Protein AF-A0A3D4G0P3-F1 (afdb_monomer_lite)

Foldseek 3Di:
DPLQVLVLVVCVVCVVLVVQLVLLVQLLVCLVVLHCVSNPPFDPVDPLSVLSVVLSVVLVVLVVVCVVPVDVVSVVVNVVSSVVSNVVSVVSNVVSVVVSVVVVVVSPCSVVSVVLVVVAAAQLVVLCVVCPVPDGLSNVQSPDPHHPPPHHYDPDPVVLQVDKDKDDKDDFAPFDADPVRDTDGQKIWIWIDRRPDIDIDIDGD

Structure (mmCIF, N/CA/C/O backbone):
data_AF-A0A3D4G0P3-F1
#
_entry.id   AF-A0A3D4G0P3-F1
#
loop_
_atom_site.group_PDB
_atom_site.id
_atom_site.type_symbol
_atom_site.label_atom_id
_atom_site.label_alt_id
_atom_site.label_comp_id
_atom_site.label_asym_id
_atom_site.label_entity_id
_atom_site.label_seq_id
_atom_site.pdbx_PDB_ins_code
_atom_site.Cartn_x
_atom_site.Cartn_y
_atom_site.Cartn_z
_atom_site.occupancy
_atom_site.B_iso_or_equiv
_atom_site.auth_seq_id
_atom_site.auth_comp_id
_atom_site.auth_asym_id
_atom_site.auth_atom_id
_atom_site.pdbx_PDB_model_num
ATOM 1 N N . VAL A 1 1 ? 21.372 -2.588 -26.922 1.00 50.09 1 VAL A N 1
ATOM 2 C CA . VAL A 1 1 ? 21.782 -3.779 -26.130 1.00 50.09 1 VAL A CA 1
ATOM 3 C C . VAL A 1 1 ? 22.081 -3.570 -24.620 1.00 50.09 1 VAL A C 1
ATOM 5 O O . VAL A 1 1 ? 21.878 -4.529 -23.888 1.00 50.09 1 VAL A O 1
ATOM 8 N N . PRO A 1 2 ? 22.490 -2.405 -24.057 1.00 60.59 2 PRO A N 1
ATOM 9 C CA . PRO A 1 2 ? 22.723 -2.287 -22.595 1.00 60.59 2 PRO A CA 1
ATOM 10 C C . PRO A 1 2 ? 21.476 -1.965 -21.743 1.00 60.59 2 PRO A C 1
ATOM 12 O O . PRO A 1 2 ? 21.340 -2.470 -20.631 1.00 60.59 2 PRO A O 1
ATOM 15 N N . THR A 1 3 ? 20.562 -1.129 -22.244 1.00 54.78 3 THR A N 1
ATOM 16 C CA . THR A 1 3 ? 19.504 -0.501 -21.427 1.00 54.78 3 THR A CA 1
ATOM 17 C C . THR A 1 3 ? 18.422 -1.481 -20.962 1.00 54.78 3 THR A C 1
ATOM 19 O O . THR A 1 3 ? 18.070 -1.476 -19.788 1.00 54.78 3 THR A O 1
ATOM 22 N N . LEU A 1 4 ? 17.953 -2.392 -21.828 1.00 56.91 4 LEU A N 1
ATOM 23 C CA . LEU A 1 4 ? 16.912 -3.372 -21.467 1.00 56.91 4 LEU A CA 1
ATOM 24 C C . LEU A 1 4 ? 17.378 -4.347 -20.370 1.00 56.91 4 LEU A C 1
ATOM 26 O O . LEU A 1 4 ? 16.641 -4.607 -19.423 1.00 56.91 4 LEU A O 1
ATOM 30 N N . ALA A 1 5 ? 18.623 -4.828 -20.443 1.00 58.41 5 ALA A N 1
ATOM 31 C CA . ALA A 1 5 ? 19.209 -5.689 -19.411 1.00 58.41 5 ALA A CA 1
ATOM 32 C C . ALA A 1 5 ? 19.411 -4.948 -18.073 1.00 58.41 5 ALA A C 1
ATOM 34 O O . ALA A 1 5 ? 19.255 -5.522 -16.992 1.00 58.41 5 ALA A O 1
ATOM 35 N N . ARG A 1 6 ? 19.725 -3.648 -18.130 1.00 55.91 6 ARG A N 1
ATOM 36 C CA . ARG A 1 6 ? 19.842 -2.780 -16.950 1.00 55.91 6 ARG A CA 1
ATOM 37 C C . ARG A 1 6 ? 18.479 -2.494 -16.303 1.00 55.91 6 ARG A C 1
ATOM 39 O O . ARG A 1 6 ? 18.381 -2.560 -15.078 1.00 55.91 6 ARG A O 1
ATOM 46 N N . MET A 1 7 ? 17.427 -2.271 -17.095 1.00 57.69 7 MET A N 1
ATOM 47 C CA . MET A 1 7 ? 16.044 -2.129 -16.612 1.00 57.69 7 MET A CA 1
ATOM 48 C C . MET A 1 7 ? 15.523 -3.409 -15.951 1.00 57.69 7 MET A C 1
ATOM 50 O O . MET A 1 7 ? 14.893 -3.342 -14.895 1.00 57.69 7 MET A O 1
ATOM 54 N N . ASP A 1 8 ? 15.808 -4.572 -16.538 1.00 60.41 8 ASP A N 1
ATOM 55 C CA . ASP A 1 8 ? 15.449 -5.870 -15.960 1.00 60.41 8 ASP A CA 1
ATOM 56 C C . ASP A 1 8 ? 16.156 -6.110 -14.617 1.00 60.41 8 ASP A C 1
ATOM 58 O O . ASP A 1 8 ? 15.535 -6.478 -13.618 1.00 60.41 8 ASP A O 1
ATOM 62 N N . THR A 1 9 ? 17.447 -5.777 -14.553 1.00 62.06 9 THR A N 1
ATOM 63 C CA . THR A 1 9 ? 18.225 -5.844 -13.311 1.00 62.06 9 THR A CA 1
ATOM 64 C C . THR A 1 9 ? 17.624 -4.956 -12.220 1.00 62.06 9 THR A C 1
ATOM 66 O O . THR A 1 9 ? 17.505 -5.394 -11.075 1.00 62.06 9 THR A O 1
ATOM 69 N N . LEU A 1 10 ? 17.231 -3.719 -12.547 1.00 60.12 10 LEU A N 1
ATOM 70 C CA . LEU A 1 10 ? 16.592 -2.824 -11.581 1.00 60.12 10 LEU A CA 1
ATOM 71 C C . LEU A 1 10 ? 15.226 -3.358 -11.140 1.00 60.12 10 LEU A C 1
ATOM 73 O O . LEU A 1 10 ? 14.948 -3.411 -9.947 1.00 60.12 10 LEU A O 1
ATOM 77 N N . THR A 1 11 ? 14.401 -3.798 -12.088 1.00 60.50 11 THR A N 1
ATOM 78 C CA . THR A 1 11 ? 13.063 -4.340 -11.817 1.00 60.50 11 THR A CA 1
ATOM 79 C C . THR A 1 11 ? 13.143 -5.539 -10.875 1.00 60.50 11 THR A C 1
ATOM 81 O O . THR A 1 11 ? 12.474 -5.568 -9.844 1.00 60.50 11 THR A O 1
ATOM 84 N N . THR A 1 12 ? 14.042 -6.481 -11.164 1.00 62.50 12 THR A N 1
ATOM 85 C CA . THR A 1 12 ? 14.296 -7.661 -10.329 1.00 62.50 12 THR A CA 1
ATOM 86 C C . THR A 1 12 ? 14.754 -7.284 -8.917 1.00 62.50 12 THR A C 1
ATOM 88 O O . THR A 1 12 ? 14.377 -7.940 -7.946 1.00 62.50 12 THR A O 1
ATOM 91 N N . ARG A 1 13 ? 15.544 -6.211 -8.774 1.00 61.62 13 ARG A N 1
ATOM 92 C CA . ARG A 1 13 ? 15.988 -5.700 -7.466 1.00 61.62 13 ARG A CA 1
ATOM 93 C C . ARG A 1 13 ? 14.882 -4.984 -6.688 1.00 61.62 13 ARG A C 1
ATOM 95 O O . ARG A 1 13 ? 14.894 -5.045 -5.463 1.00 61.62 13 ARG A O 1
ATOM 102 N N . MET A 1 14 ? 13.946 -4.333 -7.379 1.00 60.94 14 MET A N 1
ATOM 103 C CA . MET A 1 14 ? 12.840 -3.579 -6.777 1.00 60.94 14 MET A CA 1
ATOM 104 C C . MET A 1 14 ? 11.650 -4.460 -6.372 1.00 60.94 14 MET A C 1
ATOM 106 O O . MET A 1 14 ? 10.960 -4.153 -5.402 1.00 60.94 14 MET A O 1
ATOM 110 N N . GLU A 1 15 ? 11.430 -5.577 -7.069 1.00 68.44 15 GLU A 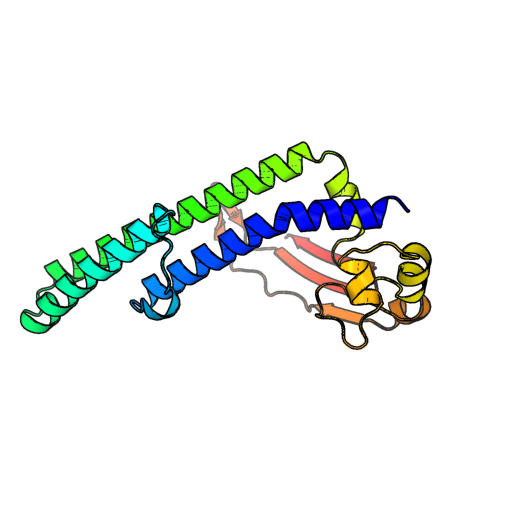N 1
ATOM 111 C CA . GLU A 1 15 ? 10.306 -6.500 -6.848 1.00 68.44 15 GLU A CA 1
ATOM 112 C C . GLU A 1 15 ? 10.119 -6.957 -5.380 1.00 68.44 15 GLU A C 1
ATOM 114 O O . GLU A 1 15 ? 8.980 -7.025 -4.912 1.00 68.44 15 GLU A O 1
ATOM 119 N N . PRO A 1 16 ? 11.173 -7.260 -4.592 1.00 72.19 16 PRO A N 1
ATOM 120 C CA . PRO A 1 16 ? 11.010 -7.602 -3.179 1.00 72.19 16 PRO A CA 1
ATOM 121 C C . PRO A 1 16 ? 10.453 -6.451 -2.330 1.00 72.19 16 PRO A C 1
ATOM 123 O O . PRO A 1 16 ? 9.661 -6.706 -1.428 1.00 72.19 16 PRO A O 1
ATOM 126 N N . PHE A 1 17 ? 10.827 -5.200 -2.621 1.00 67.38 17 PHE A N 1
ATOM 127 C CA . PHE A 1 17 ? 10.331 -4.034 -1.883 1.00 67.38 17 PHE A CA 1
ATOM 128 C C . PHE A 1 17 ? 8.881 -3.731 -2.227 1.00 67.38 17 PHE A C 1
ATOM 130 O O . PHE A 1 17 ? 8.097 -3.482 -1.319 1.00 67.38 17 PHE A O 1
ATOM 137 N N . ALA A 1 18 ? 8.509 -3.827 -3.508 1.00 65.62 18 ALA A N 1
ATOM 138 C CA . ALA A 1 18 ? 7.121 -3.666 -3.937 1.00 65.62 18 ALA A CA 1
ATOM 139 C C . ALA A 1 18 ? 6.201 -4.660 -3.209 1.00 65.62 18 ALA A C 1
ATOM 141 O O . ALA A 1 18 ? 5.244 -4.256 -2.555 1.00 65.62 18 ALA A O 1
ATOM 142 N N . ARG A 1 19 ? 6.577 -5.950 -3.194 1.00 70.94 19 ARG A N 1
ATOM 143 C CA . ARG A 1 19 ? 5.839 -6.980 -2.443 1.00 70.94 19 ARG A CA 1
ATOM 144 C C . ARG A 1 19 ? 5.776 -6.693 -0.943 1.00 70.94 19 ARG A C 1
ATOM 146 O O . ARG A 1 19 ? 4.765 -6.994 -0.312 1.00 70.94 19 ARG A O 1
ATOM 153 N N . GLN A 1 20 ? 6.838 -6.130 -0.367 1.00 75.25 20 GLN A N 1
ATOM 154 C CA . GLN A 1 20 ? 6.857 -5.760 1.046 1.00 75.25 20 GLN A CA 1
ATOM 155 C C . GLN A 1 20 ? 5.898 -4.594 1.343 1.00 75.25 20 GLN A C 1
ATOM 157 O O . GLN A 1 20 ? 5.150 -4.676 2.314 1.00 75.25 20 GLN A O 1
ATOM 162 N N . VAL A 1 21 ? 5.864 -3.550 0.508 1.00 69.94 21 VAL A N 1
ATOM 163 C CA . VAL A 1 21 ? 4.926 -2.420 0.657 1.00 69.94 21 VAL A CA 1
ATOM 164 C C . VAL A 1 21 ? 3.484 -2.886 0.492 1.00 69.94 21 VAL A C 1
ATOM 166 O O . VAL A 1 21 ? 2.672 -2.638 1.380 1.00 69.94 21 VAL A O 1
ATOM 169 N N . ASP A 1 22 ? 3.182 -3.646 -0.565 1.00 74.50 22 ASP A N 1
ATOM 170 C CA . ASP A 1 22 ? 1.842 -4.200 -0.802 1.00 74.50 22 ASP A CA 1
ATOM 171 C C . ASP A 1 22 ? 1.343 -5.000 0.408 1.00 74.50 22 ASP A C 1
ATOM 173 O O . ASP A 1 22 ? 0.166 -4.939 0.791 1.00 74.50 22 ASP A O 1
ATOM 177 N N . ARG A 1 23 ? 2.257 -5.745 1.043 1.00 88.38 23 ARG A N 1
ATOM 178 C CA . ARG A 1 23 ? 1.958 -6.519 2.242 1.00 88.38 23 ARG A CA 1
ATOM 179 C C . ARG A 1 23 ? 1.679 -5.630 3.453 1.00 88.38 23 ARG A C 1
ATOM 181 O O . ARG A 1 23 ? 0.680 -5.859 4.138 1.00 88.38 23 ARG A O 1
ATOM 188 N N . ILE A 1 24 ? 2.500 -4.608 3.698 1.00 77.94 24 ILE A N 1
ATOM 189 C CA . ILE A 1 24 ? 2.293 -3.642 4.789 1.00 77.94 24 ILE A CA 1
ATOM 190 C C . ILE A 1 24 ? 0.963 -2.896 4.611 1.00 77.94 24 ILE A C 1
ATOM 192 O O . ILE A 1 24 ? 0.196 -2.761 5.566 1.00 77.94 24 ILE A O 1
ATOM 196 N N . GLU A 1 25 ? 0.622 -2.489 3.388 1.00 76.25 25 GLU A N 1
ATOM 197 C CA . GLU A 1 25 ? -0.664 -1.854 3.100 1.00 76.25 25 GLU A CA 1
ATOM 198 C C . GLU A 1 25 ? -1.852 -2.792 3.344 1.00 76.25 25 GLU A C 1
ATOM 200 O O . GLU A 1 25 ? -2.884 -2.368 3.874 1.00 76.25 25 GLU A O 1
ATOM 205 N N . ALA A 1 26 ? -1.734 -4.074 2.979 1.00 79.25 26 ALA A N 1
ATOM 206 C CA . ALA A 1 26 ? -2.768 -5.067 3.260 1.00 79.25 26 ALA A CA 1
ATOM 207 C C . ALA A 1 26 ? -3.008 -5.222 4.771 1.00 79.25 26 ALA A C 1
ATOM 209 O O . ALA A 1 26 ? -4.162 -5.223 5.210 1.00 79.25 26 ALA A O 1
ATOM 210 N N . LEU A 1 27 ? -1.935 -5.263 5.568 1.00 81.75 27 LEU A N 1
ATOM 211 C CA . LEU A 1 27 ? -2.007 -5.278 7.032 1.00 81.75 27 LEU A CA 1
ATOM 212 C C . LEU A 1 27 ? -2.659 -3.997 7.574 1.00 81.75 27 LEU A C 1
ATOM 214 O O . LEU A 1 27 ? -3.558 -4.078 8.408 1.00 81.75 27 LEU A O 1
ATOM 218 N N . GLY A 1 28 ? -2.287 -2.822 7.060 1.00 78.00 28 GLY A N 1
ATOM 219 C CA . GLY A 1 28 ? -2.882 -1.541 7.460 1.00 78.00 28 GLY A CA 1
ATOM 220 C C . GLY A 1 28 ? -4.376 -1.438 7.155 1.00 78.00 28 GLY A C 1
ATOM 221 O O . GLY A 1 28 ? -5.153 -0.972 7.996 1.00 78.00 28 GLY A O 1
ATOM 222 N N . ARG A 1 29 ? -4.815 -1.940 5.992 1.00 81.00 29 ARG A N 1
ATOM 223 C CA . ARG A 1 29 ? -6.245 -2.036 5.648 1.00 81.00 29 ARG A CA 1
ATOM 224 C C . ARG A 1 29 ? -6.988 -2.975 6.592 1.00 81.00 29 ARG A C 1
ATOM 226 O O . ARG A 1 29 ? -8.071 -2.615 7.052 1.00 81.00 29 ARG A O 1
ATOM 233 N N . ALA A 1 30 ? -6.408 -4.135 6.896 1.00 87.00 30 ALA A N 1
ATOM 234 C CA . ALA A 1 30 ? -6.978 -5.098 7.832 1.00 87.00 30 ALA A CA 1
ATOM 235 C C . ALA A 1 30 ? -7.143 -4.484 9.232 1.00 87.00 30 ALA A C 1
ATOM 237 O O . ALA A 1 30 ? -8.224 -4.568 9.808 1.00 87.00 30 ALA A O 1
ATOM 238 N N . VAL A 1 31 ? -6.113 -3.804 9.747 1.00 87.62 31 VAL A N 1
ATOM 239 C CA . VAL A 1 31 ? -6.145 -3.110 11.047 1.00 87.62 31 VAL A CA 1
ATOM 240 C C . VAL A 1 31 ? -7.210 -2.018 11.076 1.00 87.62 31 VAL A C 1
ATOM 242 O O . VAL A 1 31 ? -8.017 -1.960 11.999 1.00 87.62 31 VAL A O 1
ATOM 245 N N . THR A 1 32 ? -7.249 -1.162 10.054 1.00 85.75 32 THR A N 1
ATOM 246 C CA . THR A 1 32 ? -8.210 -0.048 9.981 1.00 85.75 32 THR A CA 1
ATOM 247 C C . THR A 1 32 ? -9.655 -0.540 9.945 1.00 85.75 32 THR A C 1
ATOM 249 O O . THR A 1 32 ? -10.548 0.110 10.482 1.00 85.75 32 THR A O 1
ATOM 252 N N . ARG A 1 33 ? -9.887 -1.687 9.301 1.00 86.94 33 ARG A N 1
ATOM 253 C CA . ARG A 1 33 ? -11.207 -2.315 9.181 1.00 86.94 33 ARG A CA 1
ATOM 254 C C . ARG A 1 33 ? -11.518 -3.302 10.302 1.00 86.94 33 ARG A C 1
ATOM 256 O O . ARG A 1 33 ? -12.616 -3.845 10.302 1.00 86.94 33 ARG A O 1
ATOM 263 N N . GLU A 1 34 ? -10.569 -3.546 11.206 1.00 88.00 34 GLU A N 1
ATOM 264 C CA . GLU A 1 34 ? -10.675 -4.555 12.266 1.00 88.00 34 GLU A CA 1
ATOM 265 C C . GLU A 1 34 ? -11.044 -5.948 11.713 1.00 88.00 34 GLU A C 1
ATOM 267 O O . GLU A 1 34 ? -11.733 -6.741 12.348 1.00 88.00 34 GLU A O 1
ATOM 272 N N . ASP A 1 35 ? -10.540 -6.266 10.516 1.00 89.94 35 ASP A N 1
ATOM 273 C CA . ASP A 1 35 ? -10.833 -7.501 9.790 1.00 89.94 35 ASP A CA 1
ATOM 274 C C . ASP A 1 35 ? -9.543 -8.235 9.414 1.00 89.94 35 ASP A C 1
ATOM 276 O O . ASP A 1 35 ? -8.889 -7.937 8.411 1.00 89.94 35 ASP A O 1
ATOM 280 N N . SER A 1 36 ? -9.188 -9.236 10.221 1.00 90.88 36 SER A N 1
ATOM 281 C CA . SER A 1 36 ? -7.976 -10.033 10.022 1.00 90.88 36 SER A CA 1
ATOM 282 C C . SER A 1 36 ? -8.027 -10.916 8.775 1.00 90.88 36 SER A C 1
ATOM 284 O O . SER A 1 36 ? -6.974 -11.303 8.269 1.00 90.88 36 SER A O 1
ATOM 286 N N . THR A 1 37 ? -9.211 -11.202 8.223 1.00 90.94 37 THR A N 1
ATOM 287 C CA . THR A 1 37 ? -9.342 -12.059 7.033 1.00 90.94 37 THR A CA 1
ATOM 288 C C . THR A 1 37 ? -8.709 -11.436 5.790 1.00 90.94 37 THR A C 1
ATOM 290 O O . THR A 1 37 ? -8.275 -12.162 4.901 1.00 90.94 37 THR A O 1
ATOM 293 N N . GLN A 1 38 ? -8.557 -10.106 5.764 1.00 82.44 38 GLN A N 1
ATOM 294 C CA . GLN A 1 38 ? -7.883 -9.368 4.690 1.00 82.44 38 GLN A CA 1
ATOM 295 C C . GLN A 1 38 ? -6.350 -9.472 4.736 1.00 82.44 38 GLN A C 1
ATOM 297 O O . GLN A 1 38 ? -5.688 -9.083 3.775 1.00 82.44 38 GLN A O 1
ATOM 302 N N . ALA A 1 39 ? -5.786 -9.985 5.833 1.00 85.56 39 ALA A N 1
ATOM 303 C CA . ALA A 1 39 ? -4.345 -10.110 6.036 1.00 85.56 39 ALA A CA 1
ATOM 304 C C . ALA A 1 39 ? -3.861 -11.563 6.180 1.00 85.56 39 ALA A C 1
ATOM 306 O O . ALA A 1 39 ? -2.660 -11.806 6.115 1.00 85.56 39 ALA A O 1
ATOM 307 N N . ILE A 1 40 ? -4.748 -12.545 6.341 1.00 90.50 40 ILE A N 1
ATOM 308 C CA . ILE A 1 40 ? -4.359 -13.960 6.465 1.00 90.50 40 ILE A CA 1
ATOM 309 C C . ILE A 1 40 ? -3.836 -14.508 5.117 1.00 90.50 40 ILE A C 1
ATOM 311 O O . ILE A 1 40 ? -4.390 -14.170 4.070 1.00 90.50 40 ILE A O 1
ATOM 315 N N . PRO A 1 41 ? -2.823 -15.401 5.123 1.00 94.25 41 PRO A N 1
ATOM 316 C CA . PRO A 1 41 ? -2.080 -15.892 6.290 1.00 94.25 41 PRO A CA 1
ATOM 317 C C . PRO A 1 41 ? -1.070 -14.866 6.812 1.00 94.25 41 PRO A C 1
ATOM 319 O O . PRO A 1 41 ? -0.494 -14.131 6.023 1.00 94.25 41 PRO A O 1
ATOM 322 N N . PHE A 1 42 ? -0.855 -14.838 8.132 1.00 93.00 42 PHE A N 1
ATOM 323 C CA . PHE A 1 42 ? 0.242 -14.081 8.744 1.00 93.00 42 PHE A CA 1
ATOM 324 C C . PHE A 1 42 ? 1.537 -14.894 8.684 1.00 93.00 42 PHE A C 1
ATOM 326 O O . PHE A 1 42 ? 1.523 -16.089 8.994 1.00 93.00 42 PHE A O 1
ATOM 333 N N . ASP A 1 43 ? 2.641 -14.248 8.328 1.00 91.94 43 ASP A N 1
ATOM 334 C CA . ASP A 1 43 ? 3.980 -14.815 8.416 1.00 91.94 43 ASP A CA 1
ATOM 335 C C . ASP A 1 43 ? 4.503 -14.723 9.856 1.00 91.94 43 ASP A C 1
ATOM 337 O O . ASP A 1 43 ? 4.771 -13.648 10.381 1.00 91.94 43 ASP A O 1
ATOM 341 N N . VAL A 1 44 ? 4.665 -15.874 10.507 1.00 85.25 44 VAL A N 1
ATOM 342 C CA . VAL A 1 44 ? 5.214 -15.977 11.871 1.00 85.25 44 VAL A CA 1
ATOM 343 C C . VAL A 1 44 ? 6.724 -15.724 11.940 1.00 85.25 44 VAL A C 1
ATOM 345 O O . VAL A 1 44 ? 7.265 -15.575 13.035 1.00 85.25 44 VAL A O 1
ATOM 348 N N . GLY A 1 45 ? 7.416 -15.701 10.798 1.00 90.81 45 GLY A N 1
ATOM 349 C CA . GLY A 1 45 ? 8.817 -15.294 10.703 1.00 90.81 45 GLY A CA 1
ATOM 350 C C . GLY A 1 45 ? 9.010 -13.776 10.665 1.00 90.81 45 GLY A C 1
ATOM 351 O O . GLY A 1 45 ? 10.112 -13.305 10.953 1.00 90.81 45 GLY A O 1
ATOM 352 N N . ASP A 1 46 ? 7.959 -13.016 10.347 1.00 93.88 46 ASP A N 1
ATOM 353 C CA . ASP A 1 46 ? 7.988 -11.559 10.280 1.00 93.88 46 ASP A CA 1
ATOM 354 C C . ASP A 1 46 ? 7.471 -10.948 11.595 1.00 93.88 46 ASP A C 1
ATOM 356 O O . ASP A 1 46 ? 6.352 -11.197 12.049 1.00 93.88 46 ASP A O 1
ATOM 360 N N . SER A 1 47 ? 8.311 -10.139 12.244 1.00 94.88 47 SER A N 1
ATOM 361 C CA . SER A 1 47 ? 7.998 -9.561 13.554 1.00 94.88 47 SER A CA 1
ATOM 362 C C . SER A 1 47 ? 6.886 -8.509 13.509 1.00 94.88 47 SER A C 1
ATOM 364 O O . SER A 1 47 ? 6.187 -8.324 14.510 1.00 94.88 47 SER A O 1
ATOM 366 N N . LEU A 1 48 ? 6.702 -7.827 12.376 1.00 95.06 48 LEU A N 1
ATOM 367 C CA . LEU A 1 48 ? 5.623 -6.866 12.172 1.00 95.06 48 LEU A CA 1
ATOM 368 C C . LEU A 1 48 ? 4.296 -7.601 11.991 1.00 95.06 48 LEU A C 1
ATOM 370 O O . LEU A 1 48 ? 3.310 -7.247 12.637 1.00 95.06 48 LEU A O 1
ATOM 374 N N . GLU A 1 49 ? 4.272 -8.649 11.172 1.00 97.19 49 GLU A N 1
ATOM 375 C CA . GLU A 1 49 ? 3.077 -9.475 10.984 1.00 97.19 49 GLU A CA 1
ATOM 376 C C . GLU A 1 49 ? 2.647 -10.174 12.272 1.00 97.19 49 GLU A C 1
ATOM 378 O O . GLU A 1 49 ? 1.461 -10.185 12.613 1.00 97.19 49 GLU A O 1
ATOM 383 N N . GLU A 1 50 ? 3.609 -10.688 13.035 1.00 96.50 50 GLU A N 1
ATOM 384 C CA . GLU A 1 50 ? 3.359 -11.266 14.349 1.00 96.50 50 GLU A CA 1
ATOM 385 C C . GLU A 1 50 ? 2.774 -10.227 15.320 1.00 96.50 50 GLU A C 1
ATOM 387 O O . GLU A 1 50 ? 1.816 -10.523 16.040 1.00 96.50 50 GLU A O 1
ATOM 392 N N . ALA A 1 51 ? 3.268 -8.984 15.302 1.00 96.50 51 ALA A N 1
ATOM 393 C CA . ALA A 1 51 ? 2.700 -7.902 16.105 1.00 96.50 51 A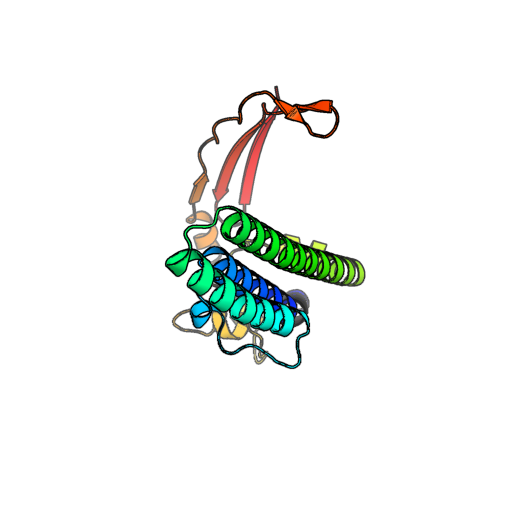LA A CA 1
ATOM 394 C C . ALA A 1 51 ? 1.256 -7.561 15.693 1.00 96.50 51 ALA A C 1
ATOM 396 O O . ALA A 1 51 ? 0.403 -7.369 16.563 1.00 96.50 51 ALA A O 1
ATOM 397 N N . VAL A 1 52 ? 0.951 -7.528 14.390 1.00 97.19 52 VAL A N 1
ATOM 398 C CA . VAL A 1 52 ? -0.417 -7.306 13.885 1.00 97.19 52 VAL A CA 1
ATOM 399 C C . VAL A 1 52 ? -1.341 -8.447 14.314 1.00 97.19 52 VAL A C 1
ATOM 401 O O . VAL A 1 52 ? -2.450 -8.206 14.797 1.00 97.19 52 VAL A O 1
ATOM 404 N N . ARG A 1 53 ? -0.878 -9.697 14.207 1.00 96.81 53 ARG A N 1
ATOM 405 C CA . ARG A 1 53 ? -1.621 -10.886 14.642 1.00 96.81 53 ARG A CA 1
ATOM 406 C C . ARG A 1 53 ? -1.943 -10.840 16.137 1.00 96.81 53 ARG A C 1
ATOM 408 O O . ARG A 1 53 ? -3.075 -11.125 16.533 1.00 96.81 53 ARG A O 1
ATOM 415 N N . GLN A 1 54 ? -0.967 -10.475 16.966 1.00 95.75 54 GLN A N 1
ATOM 416 C CA . GLN A 1 54 ? -1.155 -10.322 18.410 1.00 95.75 54 GLN A CA 1
ATOM 417 C C . GLN A 1 54 ? -2.129 -9.188 18.742 1.00 95.75 54 GLN A C 1
ATOM 419 O O . GLN A 1 54 ? -2.999 -9.369 19.597 1.00 95.75 54 GLN A O 1
ATOM 424 N N . TRP A 1 55 ? -2.034 -8.055 18.039 1.00 97.31 55 TRP A N 1
ATOM 425 C CA . TRP A 1 55 ? -2.972 -6.946 18.197 1.00 97.31 55 TRP A CA 1
ATOM 426 C C . TRP A 1 55 ? -4.415 -7.380 17.908 1.00 97.31 55 TRP A C 1
ATOM 428 O O . TRP A 1 55 ? -5.283 -7.137 18.741 1.00 97.31 55 TRP A O 1
ATOM 438 N N . PHE A 1 56 ? -4.671 -8.108 16.816 1.00 97.69 56 PHE A N 1
ATOM 439 C CA . PHE A 1 56 ? -6.014 -8.623 16.510 1.00 97.69 56 PHE A CA 1
ATOM 440 C C . PHE A 1 56 ? -6.581 -9.519 17.621 1.00 97.69 56 PHE A C 1
ATOM 442 O O . PHE A 1 56 ? -7.764 -9.434 17.950 1.00 97.69 56 PHE A O 1
ATOM 449 N N . ALA A 1 57 ? -5.751 -10.382 18.215 1.00 96.38 57 ALA A N 1
ATOM 450 C CA . ALA A 1 57 ? -6.180 -11.252 19.310 1.00 96.38 57 ALA A CA 1
ATOM 451 C C . ALA A 1 57 ? -6.529 -10.456 20.584 1.00 96.38 57 ALA A C 1
ATOM 453 O O . ALA A 1 57 ? -7.523 -10.752 21.258 1.00 96.38 57 ALA A O 1
ATOM 454 N N . ALA A 1 58 ? -5.732 -9.432 20.900 1.00 97.06 58 ALA A N 1
ATOM 455 C CA . ALA A 1 58 ? -5.982 -8.541 22.028 1.00 97.06 58 ALA A CA 1
ATOM 456 C C . ALA A 1 58 ? -7.238 -7.683 21.803 1.00 97.06 58 ALA A C 1
ATOM 458 O O . ALA A 1 58 ? -8.114 -7.637 22.668 1.00 97.06 58 ALA A O 1
ATOM 459 N N . ASP A 1 59 ? -7.370 -7.074 20.623 1.00 97.62 59 ASP A N 1
ATOM 460 C CA . ASP A 1 59 ? -8.509 -6.226 20.273 1.00 97.62 59 ASP A CA 1
ATOM 461 C C . ASP A 1 59 ? -9.823 -7.012 20.252 1.00 97.62 59 ASP A C 1
ATOM 463 O O . ASP A 1 59 ? -10.821 -6.538 20.784 1.00 97.62 59 ASP A O 1
ATOM 467 N N . GLN A 1 60 ? -9.824 -8.262 19.772 1.00 96.69 60 GLN A N 1
ATOM 468 C CA . GLN A 1 60 ? -11.008 -9.122 19.845 1.00 96.69 60 GLN A CA 1
ATOM 469 C C . GLN A 1 60 ? -11.482 -9.337 21.293 1.00 96.69 60 GLN A C 1
ATOM 471 O O . GLN A 1 60 ? -12.685 -9.416 21.552 1.00 96.69 60 GLN A O 1
ATOM 476 N N . THR A 1 61 ? -10.551 -9.441 22.244 1.00 97.56 61 THR A N 1
ATOM 477 C CA . THR A 1 61 ? -10.890 -9.582 23.666 1.00 97.56 61 THR A CA 1
ATOM 478 C C . THR A 1 61 ? -11.510 -8.293 24.204 1.00 97.56 61 THR A C 1
ATOM 480 O O . THR A 1 61 ? -12.565 -8.348 24.835 1.00 97.56 61 THR A O 1
ATOM 483 N N . LEU A 1 62 ? -10.915 -7.138 23.893 1.00 97.50 62 LEU A N 1
ATOM 484 C CA . LEU A 1 62 ? -11.437 -5.826 24.288 1.00 97.50 62 LEU A CA 1
ATOM 485 C C . LEU A 1 62 ? -12.800 -5.530 23.644 1.00 97.50 62 LEU A C 1
ATOM 487 O O . LEU A 1 62 ? -13.701 -5.032 24.310 1.00 97.50 62 LEU A O 1
ATOM 491 N N . ALA A 1 63 ? -12.988 -5.887 22.374 1.00 96.38 63 ALA A N 1
ATOM 492 C CA . ALA A 1 63 ? -14.243 -5.700 21.653 1.00 96.38 63 ALA A CA 1
ATOM 493 C C . ALA A 1 63 ? -15.399 -6.472 22.308 1.00 96.38 63 ALA A C 1
ATOM 495 O O . ALA A 1 63 ? -16.493 -5.928 22.455 1.00 96.38 63 ALA A O 1
ATOM 496 N N . ARG A 1 64 ? -15.157 -7.714 22.760 1.00 97.12 64 ARG A N 1
ATOM 497 C CA . ARG A 1 64 ? -16.153 -8.491 23.521 1.00 97.12 64 ARG A CA 1
ATOM 498 C C . ARG A 1 64 ? -16.480 -7.832 24.858 1.00 97.12 64 ARG A C 1
ATOM 500 O O . ARG A 1 64 ? -17.652 -7.673 25.174 1.00 97.12 64 ARG A O 1
ATOM 507 N N . GLN A 1 65 ? -15.462 -7.407 25.605 1.00 97.88 65 GLN A N 1
ATOM 508 C CA . GLN A 1 65 ? -15.666 -6.742 26.895 1.00 97.88 65 GLN A CA 1
ATOM 509 C C . GLN A 1 65 ? -16.462 -5.440 26.742 1.00 97.88 65 GLN A C 1
ATOM 511 O O . GLN A 1 65 ? -17.379 -5.196 27.518 1.00 97.88 65 GLN A O 1
ATOM 516 N N . TYR A 1 66 ? -16.164 -4.635 25.717 1.00 97.44 66 TYR A N 1
ATOM 517 C CA . TYR A 1 66 ? -16.915 -3.416 25.417 1.00 97.44 66 TYR A CA 1
ATOM 518 C C . TYR A 1 66 ? -18.369 -3.707 25.035 1.00 97.44 66 TYR A C 1
ATOM 520 O O . TYR A 1 66 ? -19.268 -3.010 25.493 1.00 97.44 66 TYR A O 1
ATOM 528 N N . ALA A 1 67 ? -18.621 -4.750 24.238 1.00 97.38 67 ALA A N 1
ATOM 529 C CA . ALA A 1 67 ? -19.982 -5.141 23.871 1.00 97.38 67 ALA A CA 1
ATOM 530 C C . ALA A 1 67 ? -20.833 -5.555 25.089 1.00 97.38 67 ALA A C 1
ATOM 532 O O . ALA A 1 67 ? -22.049 -5.378 25.072 1.00 97.38 67 ALA A O 1
ATOM 533 N N . GLU A 1 68 ? -20.203 -6.092 26.137 1.00 97.50 68 GLU A N 1
ATOM 534 C CA . GLU A 1 68 ? -20.867 -6.488 27.383 1.00 97.50 68 GLU A CA 1
ATOM 535 C C . GLU A 1 68 ? -21.047 -5.320 28.366 1.00 97.50 68 GLU A C 1
ATOM 537 O O . GLU A 1 68 ? -22.084 -5.234 29.025 1.00 97.50 68 GLU A O 1
ATOM 542 N N . SER A 1 69 ? -20.054 -4.432 28.488 1.00 97.38 69 SER A N 1
ATOM 543 C CA . SER A 1 69 ? -20.025 -3.392 29.527 1.00 97.38 69 SER A CA 1
ATOM 544 C C . SER A 1 69 ? -20.441 -1.998 29.052 1.00 97.38 69 SER A C 1
ATOM 546 O O . SER A 1 69 ? -20.930 -1.208 29.858 1.00 97.38 69 SER A O 1
ATOM 548 N N . GLY A 1 70 ? -20.223 -1.673 27.775 1.00 95.81 70 GLY A N 1
ATOM 549 C CA . GLY A 1 70 ? -20.330 -0.315 27.237 1.00 95.81 70 GLY A CA 1
ATOM 550 C C . GLY A 1 70 ? -19.319 0.677 27.826 1.00 95.81 70 GLY A C 1
ATOM 551 O O . GLY A 1 70 ? -19.552 1.882 27.770 1.00 95.81 70 GLY A O 1
ATOM 552 N N . ASP A 1 71 ? -18.231 0.196 28.438 1.00 97.69 71 ASP A N 1
ATOM 553 C CA . ASP A 1 71 ? -17.273 1.045 29.150 1.00 97.69 71 ASP A CA 1
ATOM 554 C C . ASP A 1 71 ? -16.410 1.880 28.175 1.00 97.69 71 ASP A C 1
ATOM 556 O O . ASP A 1 71 ? -15.605 1.312 27.426 1.00 97.69 71 ASP A O 1
ATOM 560 N N . PRO A 1 72 ? -16.502 3.226 28.197 1.00 95.38 72 PRO A N 1
ATOM 561 C CA . PRO A 1 72 ? -15.712 4.087 27.317 1.00 95.38 72 PRO A CA 1
ATOM 562 C C . PRO A 1 72 ? -14.195 3.977 27.546 1.00 95.38 72 PRO A C 1
ATOM 564 O O . PRO A 1 72 ? -13.420 4.308 26.647 1.00 95.38 72 PRO A O 1
ATOM 567 N N . ALA A 1 73 ? -13.736 3.493 28.706 1.00 97.62 73 ALA A N 1
ATOM 568 C CA . ALA A 1 73 ? -12.315 3.239 28.937 1.00 97.62 73 ALA A CA 1
ATOM 569 C C . ALA A 1 73 ? -11.780 2.104 28.045 1.00 97.62 73 ALA A C 1
ATOM 571 O O . ALA A 1 73 ? -10.650 2.182 27.560 1.00 97.62 73 ALA A O 1
ATOM 572 N N . ILE A 1 74 ? -12.599 1.083 27.768 1.00 96.94 74 ILE A N 1
ATOM 573 C CA . ILE A 1 74 ? -12.232 -0.024 26.873 1.00 96.94 74 ILE A CA 1
ATOM 574 C C . ILE A 1 74 ? -12.160 0.475 25.429 1.00 96.94 74 ILE A C 1
ATOM 576 O O . ILE A 1 74 ? -11.227 0.138 24.704 1.00 96.94 74 ILE A O 1
ATOM 580 N N . GLU A 1 75 ? -13.102 1.322 25.011 1.00 94.25 75 GLU A N 1
ATOM 581 C CA . GLU A 1 75 ? -13.071 1.950 23.687 1.00 94.25 75 GLU A CA 1
ATOM 582 C C . GLU A 1 75 ? -11.808 2.800 23.484 1.00 94.25 75 GLU A C 1
ATOM 584 O O . GLU A 1 75 ? -11.141 2.678 22.453 1.00 94.25 75 GLU A O 1
ATOM 589 N N . ALA A 1 76 ? -11.422 3.592 24.491 1.00 95.94 76 ALA A N 1
ATOM 590 C CA . ALA A 1 76 ? -10.176 4.354 24.466 1.00 95.94 76 ALA A CA 1
ATOM 591 C C . ALA A 1 76 ? -8.943 3.440 24.346 1.00 95.94 76 ALA A C 1
ATOM 593 O O . ALA A 1 76 ? -8.058 3.709 23.533 1.00 95.94 76 ALA A O 1
ATOM 594 N N . GLN A 1 77 ? -8.914 2.325 25.083 1.00 96.94 77 GLN A N 1
ATOM 595 C CA . GLN A 1 77 ? -7.829 1.344 25.010 1.00 96.94 77 GLN A CA 1
ATOM 596 C C . GLN A 1 77 ? -7.731 0.680 23.625 1.00 96.94 77 GLN A C 1
ATOM 598 O O . GLN A 1 77 ? -6.629 0.498 23.103 1.00 96.94 77 GLN A O 1
ATOM 603 N N . ARG A 1 78 ? -8.866 0.346 22.994 1.00 96.38 78 ARG A N 1
ATOM 604 C CA . ARG A 1 78 ? -8.896 -0.176 21.615 1.00 96.38 78 ARG A CA 1
ATOM 605 C C . ARG A 1 78 ? -8.345 0.844 20.622 1.00 96.38 78 ARG A C 1
ATOM 607 O O . ARG A 1 78 ? -7.503 0.504 19.789 1.00 96.38 78 ARG A O 1
ATOM 614 N N . ALA A 1 79 ? -8.777 2.102 20.732 1.00 93.50 79 ALA A N 1
ATOM 615 C CA . ALA A 1 79 ? -8.307 3.185 19.873 1.00 93.50 79 ALA A CA 1
ATOM 616 C C . ALA A 1 79 ? -6.794 3.423 20.019 1.00 93.50 79 ALA A C 1
ATOM 618 O O . ALA A 1 79 ? -6.103 3.581 19.010 1.00 93.50 79 ALA A O 1
ATOM 619 N N . GLU A 1 80 ? -6.273 3.387 21.247 1.00 95.38 80 GLU A N 1
ATOM 620 C CA . GLU A 1 80 ? -4.841 3.489 21.525 1.00 95.38 80 GLU A CA 1
ATOM 621 C C . GLU A 1 80 ? -4.063 2.323 20.900 1.00 95.38 80 GLU A C 1
ATOM 623 O O . GLU A 1 80 ? -3.116 2.551 20.146 1.00 95.38 80 GLU A O 1
ATOM 628 N N . GLY A 1 81 ? -4.492 1.079 21.139 1.00 92.94 81 GLY A N 1
ATOM 629 C CA . GLY A 1 81 ? -3.845 -0.107 20.572 1.00 92.94 81 GLY A CA 1
ATOM 630 C C . GLY A 1 81 ? -3.830 -0.088 19.042 1.00 92.94 81 GLY A C 1
ATOM 631 O O . GLY A 1 81 ? -2.805 -0.384 18.425 1.00 92.94 81 GLY A O 1
ATOM 632 N N . ARG A 1 82 ? -4.941 0.332 18.419 1.00 94.44 82 ARG A N 1
ATOM 633 C CA . ARG A 1 82 ? -5.028 0.521 16.964 1.00 94.44 82 ARG A CA 1
ATOM 634 C C . ARG A 1 82 ? -4.065 1.606 16.473 1.00 94.44 82 ARG A C 1
ATOM 636 O O . ARG A 1 82 ? -3.394 1.413 15.464 1.00 94.44 82 ARG A O 1
ATOM 643 N N . GLY A 1 83 ? -3.956 2.727 17.185 1.00 89.44 83 GLY A N 1
ATOM 644 C CA . GLY A 1 83 ? -3.001 3.790 16.861 1.00 89.44 83 GLY A CA 1
ATOM 645 C C . GLY A 1 83 ? -1.545 3.319 16.925 1.00 89.44 83 GLY A C 1
ATOM 646 O O . GLY A 1 83 ? -0.769 3.597 16.013 1.00 89.44 83 GLY A O 1
ATOM 647 N N . GLN A 1 84 ? -1.187 2.546 17.953 1.00 94.25 84 GLN A N 1
ATOM 648 C CA . GLN A 1 84 ? 0.164 2.002 18.117 1.00 94.25 84 GLN A CA 1
ATOM 649 C C . GLN A 1 84 ? 0.552 1.050 16.976 1.00 94.25 84 GLN A C 1
ATOM 651 O O . GLN A 1 84 ? 1.656 1.157 16.441 1.00 94.25 84 GLN A O 1
ATOM 656 N N . ILE A 1 85 ? -0.337 0.131 16.574 1.00 95.50 85 ILE A N 1
ATOM 657 C CA . ILE A 1 85 ? -0.021 -0.812 15.491 1.00 95.50 85 ILE A CA 1
ATOM 658 C C . ILE A 1 85 ? 0.030 -0.117 14.120 1.00 95.50 85 ILE A C 1
ATOM 660 O O . ILE A 1 85 ? 0.900 -0.440 13.315 1.00 95.50 85 ILE A O 1
ATOM 664 N N . LEU A 1 86 ? -0.826 0.887 13.873 1.00 85.12 86 LEU A N 1
ATOM 665 C CA . LEU A 1 86 ? -0.749 1.717 12.665 1.00 85.12 86 LEU A CA 1
ATOM 666 C C . LEU A 1 86 ? 0.559 2.519 12.609 1.00 85.12 86 LEU A C 1
ATOM 668 O O . LEU A 1 86 ? 1.161 2.612 11.543 1.00 85.12 86 LEU A O 1
ATOM 672 N N . GLY A 1 87 ? 1.038 3.030 13.748 1.00 82.19 87 GLY A N 1
ATOM 673 C CA . GLY A 1 87 ? 2.345 3.684 13.842 1.00 82.19 87 GLY A CA 1
ATOM 674 C C . GLY A 1 87 ? 3.495 2.758 13.437 1.00 82.19 87 GLY A C 1
ATOM 675 O O . GLY A 1 87 ? 4.313 3.128 12.603 1.00 82.19 87 GLY A O 1
ATOM 676 N N . ARG A 1 88 ? 3.505 1.514 13.933 1.00 94.56 88 ARG A N 1
ATOM 677 C CA . ARG A 1 88 ? 4.518 0.510 13.549 1.00 94.56 88 ARG A CA 1
ATOM 678 C C . ARG A 1 88 ? 4.478 0.152 12.064 1.00 94.56 88 ARG A C 1
ATOM 680 O O . ARG A 1 88 ? 5.520 -0.071 11.457 1.00 94.56 88 ARG A O 1
ATOM 687 N N . LEU A 1 89 ? 3.282 0.075 11.478 1.00 81.19 89 LEU A N 1
ATOM 688 C CA . LEU A 1 89 ? 3.125 -0.163 10.041 1.00 81.19 89 LEU A CA 1
ATOM 689 C C . LEU A 1 89 ? 3.696 1.003 9.225 1.00 81.19 89 LEU A C 1
ATOM 691 O O . LEU A 1 89 ? 4.383 0.757 8.239 1.00 81.19 89 LEU A O 1
ATOM 695 N N . GLN A 1 90 ? 3.482 2.249 9.659 1.00 77.56 90 GLN A N 1
ATOM 696 C CA . GLN A 1 90 ? 4.089 3.416 9.017 1.00 77.56 90 GLN A CA 1
ATOM 697 C C . GLN A 1 90 ? 5.620 3.390 9.118 1.00 77.56 90 GLN A C 1
ATOM 699 O O . GLN A 1 90 ? 6.294 3.545 8.106 1.00 77.56 90 GLN A O 1
ATOM 704 N N . GLU A 1 91 ? 6.175 3.110 10.301 1.00 84.12 91 GLU A N 1
ATOM 705 C CA . GLU A 1 91 ? 7.628 2.968 10.494 1.00 84.12 91 GLU A CA 1
ATOM 706 C C . GLU A 1 91 ? 8.230 1.887 9.576 1.00 84.12 91 GLU A C 1
ATOM 708 O O . GLU A 1 91 ? 9.352 2.024 9.083 1.00 84.12 91 GLU A O 1
ATOM 713 N N . ALA A 1 92 ? 7.482 0.812 9.310 1.00 80.69 92 ALA A N 1
ATOM 714 C CA . ALA A 1 92 ? 7.902 -0.232 8.385 1.00 80.69 92 ALA A CA 1
ATOM 715 C C . ALA A 1 92 ? 7.918 0.240 6.921 1.00 80.69 92 ALA A C 1
ATOM 717 O O . ALA A 1 92 ? 8.857 -0.108 6.201 1.00 80.69 92 ALA A O 1
ATOM 718 N N . VAL A 1 93 ? 6.934 1.042 6.488 1.00 71.12 93 VAL A N 1
ATOM 719 C CA . VAL A 1 93 ? 6.953 1.693 5.162 1.00 71.12 93 VAL A CA 1
ATOM 720 C C . VAL A 1 93 ? 8.154 2.627 5.055 1.00 71.12 93 VAL A C 1
ATOM 722 O O . VAL A 1 93 ? 8.946 2.489 4.126 1.00 71.12 93 VAL A O 1
ATOM 725 N N . ASP A 1 94 ? 8.365 3.487 6.050 1.00 71.50 94 ASP A N 1
ATOM 726 C CA . ASP A 1 94 ? 9.491 4.426 6.069 1.00 71.50 94 ASP A CA 1
ATOM 727 C C . ASP A 1 94 ? 10.839 3.676 5.993 1.00 71.50 94 ASP A C 1
ATOM 729 O O . ASP A 1 94 ? 11.770 4.084 5.296 1.00 71.50 94 ASP A O 1
ATOM 733 N N . SER A 1 95 ? 10.948 2.517 6.654 1.00 78.25 95 SER A N 1
ATOM 734 C CA . SER A 1 95 ? 12.126 1.646 6.569 1.00 78.25 95 SER A CA 1
ATOM 735 C C . SER A 1 95 ? 12.315 1.008 5.186 1.00 78.25 95 SER A C 1
ATOM 737 O O . SER A 1 95 ? 13.453 0.790 4.754 1.00 78.25 95 SER A O 1
ATOM 739 N N . VAL A 1 96 ? 11.233 0.670 4.475 1.00 71.50 96 VAL A N 1
ATOM 740 C CA . VAL A 1 96 ? 11.315 0.253 3.065 1.00 71.50 96 VAL A CA 1
ATOM 741 C C . VAL A 1 96 ? 11.836 1.407 2.210 1.00 71.50 96 VAL A C 1
ATOM 743 O O . VAL A 1 96 ? 12.792 1.201 1.464 1.00 71.50 96 VAL A O 1
ATOM 746 N N . ASP A 1 97 ? 11.289 2.610 2.371 1.00 58.16 97 ASP A N 1
ATOM 747 C CA . ASP A 1 97 ? 11.674 3.791 1.592 1.00 58.16 97 ASP A CA 1
ATOM 748 C C . ASP A 1 97 ? 13.153 4.152 1.763 1.00 58.16 97 ASP A C 1
ATOM 750 O O . ASP A 1 97 ? 13.843 4.446 0.780 1.00 58.16 97 ASP A O 1
ATOM 754 N N . VAL A 1 98 ? 13.680 4.065 2.989 1.00 70.19 98 VAL A N 1
ATOM 755 C CA . VAL A 1 98 ? 15.114 4.260 3.258 1.00 70.19 98 VAL A CA 1
ATOM 756 C C . VAL A 1 98 ? 15.953 3.228 2.503 1.00 70.19 98 VAL A C 1
ATOM 758 O O . VAL A 1 98 ? 16.870 3.605 1.774 1.00 70.19 98 VAL A O 1
ATOM 761 N N . ARG A 1 99 ? 15.616 1.936 2.604 1.00 74.00 99 ARG A N 1
ATOM 762 C CA . ARG A 1 99 ? 16.362 0.857 1.927 1.00 74.00 99 ARG A CA 1
ATOM 763 C C . ARG A 1 99 ? 16.299 0.975 0.405 1.00 74.00 99 ARG A C 1
ATOM 765 O O . ARG A 1 99 ? 17.298 0.741 -0.276 1.00 74.00 99 ARG A O 1
ATOM 772 N N . VAL A 1 100 ? 15.144 1.365 -0.133 1.00 62.38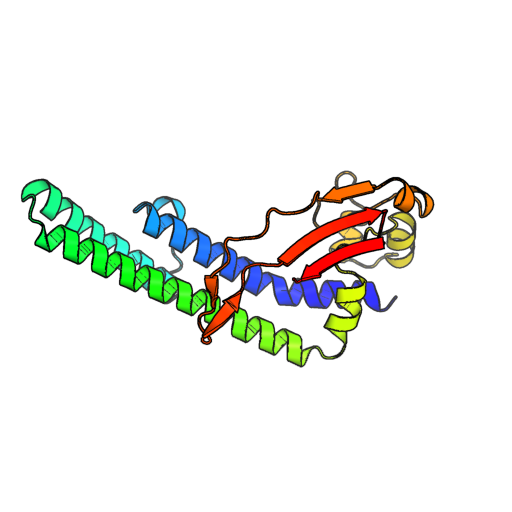 100 VAL A N 1
ATOM 773 C CA . VAL A 1 100 ? 14.967 1.654 -1.560 1.00 62.38 100 VAL A CA 1
ATOM 774 C C . VAL A 1 100 ? 15.844 2.834 -1.971 1.00 62.38 100 VAL A C 1
ATOM 776 O O . VAL A 1 100 ? 16.567 2.731 -2.957 1.00 62.38 100 VAL A O 1
ATOM 779 N N . THR A 1 101 ? 15.854 3.922 -1.198 1.00 63.84 101 THR A N 1
ATOM 780 C CA . THR A 1 101 ? 16.682 5.110 -1.466 1.00 63.84 101 THR A CA 1
ATOM 781 C C . THR A 1 101 ? 18.177 4.787 -1.444 1.00 63.84 101 THR A C 1
ATOM 783 O O . THR A 1 101 ? 18.916 5.230 -2.323 1.00 63.84 101 THR A O 1
ATOM 786 N N . GLU A 1 102 ? 18.633 3.978 -0.488 1.00 71.81 102 GLU A N 1
ATOM 787 C CA . GLU A 1 102 ? 20.020 3.508 -0.414 1.00 71.81 102 GLU A CA 1
ATOM 788 C C . GLU A 1 102 ? 20.393 2.638 -1.622 1.00 71.81 102 GLU A C 1
ATOM 790 O O . GLU A 1 102 ? 21.454 2.825 -2.221 1.00 71.81 102 GLU A O 1
ATOM 795 N N . MET A 1 103 ? 19.507 1.726 -2.035 1.00 65.88 103 MET A N 1
ATOM 796 C CA . MET A 1 103 ? 19.707 0.893 -3.226 1.00 65.88 103 MET A CA 1
ATOM 797 C C . MET A 1 103 ? 19.771 1.725 -4.511 1.00 65.88 103 MET A C 1
ATOM 799 O O . MET A 1 103 ? 20.611 1.484 -5.383 1.00 65.88 103 MET A O 1
ATOM 803 N N . ILE A 1 104 ? 18.887 2.712 -4.612 1.00 60.78 104 ILE A N 1
ATOM 804 C CA . ILE A 1 104 ? 18.832 3.717 -5.672 1.00 60.78 104 ILE A CA 1
ATOM 805 C C . ILE A 1 104 ? 20.168 4.468 -5.737 1.00 60.78 104 ILE A C 1
ATOM 807 O O . ILE A 1 104 ? 20.810 4.480 -6.786 1.00 60.78 104 ILE A O 1
ATOM 811 N N . ALA A 1 105 ? 20.642 5.012 -4.614 1.00 67.62 105 ALA A N 1
ATOM 812 C CA . ALA A 1 105 ? 21.910 5.735 -4.541 1.00 67.62 105 ALA A CA 1
ATOM 813 C C . ALA A 1 105 ? 23.115 4.848 -4.909 1.00 67.62 105 ALA A C 1
ATOM 815 O O . ALA A 1 105 ? 24.011 5.283 -5.633 1.00 67.62 105 ALA A O 1
ATOM 816 N N . ALA A 1 106 ? 23.119 3.583 -4.477 1.00 70.56 106 ALA A N 1
ATOM 817 C CA . ALA A 1 106 ? 24.166 2.615 -4.805 1.00 70.56 106 ALA A CA 1
ATOM 818 C C . ALA A 1 106 ? 24.185 2.200 -6.289 1.00 70.56 106 ALA A C 1
ATOM 820 O O . ALA A 1 106 ? 25.173 1.636 -6.761 1.00 70.56 106 ALA A O 1
ATOM 821 N N . SER A 1 107 ? 23.110 2.467 -7.036 1.00 62.47 107 SER A N 1
ATOM 822 C CA . SER A 1 107 ? 22.977 2.074 -8.442 1.00 62.47 107 SER A CA 1
ATOM 823 C C . SER A 1 107 ? 23.592 3.078 -9.432 1.00 62.47 107 SER A C 1
ATOM 825 O O . SER A 1 107 ? 23.598 2.809 -10.635 1.00 62.47 107 SER A O 1
ATOM 827 N N . GLY A 1 108 ? 24.149 4.200 -8.956 1.00 67.94 108 GLY A N 1
ATOM 828 C CA . GLY A 1 108 ? 24.835 5.194 -9.792 1.00 67.94 108 GLY A CA 1
ATOM 829 C C . GLY A 1 108 ? 23.929 5.776 -10.882 1.00 67.94 108 GLY A C 1
ATOM 830 O O . GLY A 1 108 ? 22.786 6.146 -10.617 1.00 67.94 108 GLY A O 1
ATOM 831 N N . ASP A 1 109 ? 24.417 5.813 -12.125 1.00 63.19 109 ASP A N 1
ATOM 832 C CA . ASP A 1 109 ? 23.703 6.405 -13.270 1.00 63.19 109 ASP A CA 1
ATOM 833 C C . ASP A 1 109 ? 22.461 5.618 -13.722 1.00 63.19 109 ASP A C 1
ATOM 835 O O . ASP A 1 109 ? 21.696 6.098 -14.556 1.00 63.19 109 ASP A O 1
ATOM 839 N N . LEU A 1 110 ? 22.212 4.432 -13.153 1.00 55.19 110 LEU A N 1
ATOM 840 C CA . LEU A 1 110 ? 21.086 3.572 -13.524 1.00 55.19 110 LEU A CA 1
ATOM 841 C C . LEU A 1 110 ? 19.733 4.289 -13.402 1.00 55.19 110 LEU A C 1
ATOM 843 O O . LEU A 1 110 ? 18.847 4.049 -14.208 1.00 55.19 110 LEU A O 1
ATOM 847 N N . LEU A 1 111 ? 19.564 5.189 -12.431 1.00 52.50 111 LEU A N 1
ATOM 848 C CA . LEU A 1 111 ? 18.340 5.990 -12.307 1.00 52.50 111 LEU A CA 1
ATOM 849 C C . LEU A 1 111 ? 18.220 7.096 -13.332 1.00 52.50 111 LEU A C 1
ATOM 851 O O . LEU A 1 111 ? 17.106 7.417 -13.723 1.00 52.50 111 LEU A O 1
ATOM 855 N N . THR A 1 112 ? 19.328 7.702 -13.738 1.00 54.28 112 THR A N 1
ATOM 856 C CA . THR A 1 112 ? 19.319 8.697 -14.811 1.00 54.28 112 THR A CA 1
ATOM 857 C C . THR A 1 112 ? 18.910 8.013 -16.114 1.00 54.28 112 THR A C 1
ATOM 859 O O . THR A 1 112 ? 17.992 8.474 -16.780 1.00 54.28 112 THR A O 1
ATOM 862 N N . GLU A 1 113 ? 19.482 6.841 -16.393 1.00 51.66 113 GLU A N 1
ATOM 863 C CA . GLU A 1 113 ? 19.160 6.023 -17.567 1.00 51.66 113 GLU A CA 1
ATOM 864 C C . GLU A 1 113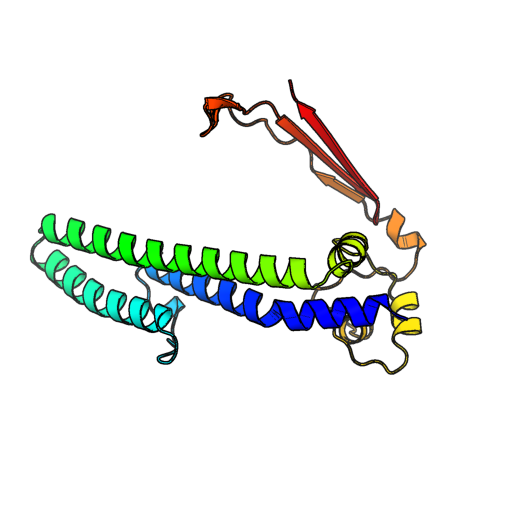 ? 17.742 5.417 -17.522 1.00 51.66 113 GLU A C 1
ATOM 866 O O . GLU A 1 113 ? 17.094 5.267 -18.554 1.00 51.66 113 GLU A O 1
ATOM 871 N N . VAL A 1 114 ? 17.225 5.072 -16.336 1.00 49.00 114 VAL A N 1
ATOM 872 C CA . VAL A 1 114 ? 15.851 4.557 -16.177 1.00 49.00 114 VAL A CA 1
ATOM 873 C C . VAL A 1 114 ? 14.819 5.681 -16.162 1.00 49.00 114 VAL A C 1
ATOM 875 O O . VAL A 1 114 ? 13.733 5.477 -16.687 1.00 49.00 114 VAL A O 1
ATOM 878 N N . ARG A 1 115 ? 15.139 6.879 -15.654 1.00 49.31 115 ARG A N 1
ATOM 879 C CA . ARG A 1 115 ? 14.278 8.072 -15.786 1.00 49.31 115 ARG A CA 1
ATOM 880 C C . ARG A 1 115 ? 14.071 8.469 -17.242 1.00 49.31 115 ARG A C 1
ATOM 882 O O . ARG A 1 115 ? 12.997 8.946 -17.581 1.00 49.31 115 ARG A O 1
ATOM 889 N N . GLU A 1 116 ? 15.063 8.238 -18.098 1.00 50.12 116 GLU A N 1
ATOM 890 C CA . GLU A 1 116 ? 14.913 8.376 -19.552 1.00 50.12 116 GLU A CA 1
ATOM 891 C C . GLU A 1 116 ? 13.947 7.344 -20.158 1.00 50.12 116 GLU A C 1
ATOM 893 O O . GLU A 1 116 ? 13.508 7.530 -21.288 1.00 50.12 116 GLU A O 1
ATOM 898 N N . CYS A 1 117 ? 13.602 6.283 -19.419 1.00 49.00 117 CYS A N 1
ATOM 899 C CA . CYS A 1 117 ? 12.674 5.218 -19.810 1.00 49.00 117 CYS A CA 1
ATOM 900 C C . CYS A 1 117 ? 11.371 5.208 -18.982 1.00 49.00 117 CYS A C 1
ATOM 902 O O . CYS A 1 117 ? 10.506 4.361 -19.219 1.00 49.00 117 CYS A O 1
ATOM 904 N N . ASP A 1 118 ? 11.220 6.116 -18.013 1.00 45.88 118 ASP A N 1
ATOM 905 C CA . ASP A 1 118 ? 10.064 6.164 -17.121 1.00 45.88 118 ASP A CA 1
ATOM 906 C C . ASP A 1 118 ? 8.875 6.777 -17.864 1.00 45.88 118 ASP A C 1
ATOM 908 O O . ASP A 1 118 ? 8.996 7.805 -18.532 1.00 45.88 118 ASP A O 1
ATOM 912 N N . ASP A 1 119 ? 7.727 6.104 -17.804 1.00 54.94 119 ASP A N 1
ATOM 913 C CA . ASP A 1 119 ? 6.540 6.449 -18.591 1.00 54.94 119 ASP A CA 1
ATOM 914 C C . ASP A 1 119 ? 6.761 6.425 -20.124 1.00 54.94 119 ASP A C 1
ATOM 916 O O . ASP A 1 119 ? 5.953 6.966 -20.876 1.00 54.94 119 ASP A O 1
ATOM 920 N N . VAL A 1 120 ? 7.824 5.785 -20.626 1.00 63.09 120 VAL A N 1
ATOM 921 C CA . VAL A 1 120 ? 8.139 5.722 -22.062 1.00 63.09 120 VA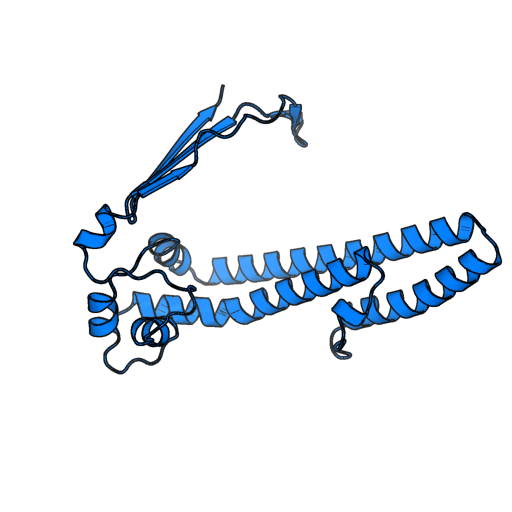L A CA 1
ATOM 922 C C . VAL A 1 120 ? 7.394 4.574 -22.738 1.00 63.09 120 VAL A C 1
ATOM 924 O O . VAL A 1 120 ? 7.440 3.418 -22.320 1.00 63.09 120 VAL A O 1
ATOM 927 N N . MET A 1 121 ? 6.702 4.896 -23.825 1.00 68.19 121 MET A N 1
ATOM 928 C CA . MET A 1 121 ? 6.118 3.933 -24.744 1.00 68.19 121 MET A CA 1
ATOM 929 C C . MET A 1 121 ? 7.202 3.373 -25.653 1.00 68.19 121 MET A C 1
ATOM 931 O O . MET A 1 121 ? 7.904 4.111 -26.350 1.00 68.19 121 MET A O 1
ATOM 935 N N . LEU A 1 122 ? 7.329 2.052 -25.618 1.00 73.69 122 LEU A N 1
ATOM 936 C CA . LEU A 1 122 ? 8.332 1.294 -26.343 1.00 73.69 122 LEU A CA 1
ATOM 937 C C . LEU A 1 122 ? 7.795 0.904 -27.722 1.00 73.69 122 LEU A C 1
ATOM 939 O O . LEU A 1 122 ? 6.664 0.436 -27.851 1.00 73.69 122 LEU A O 1
ATOM 943 N N . VAL A 1 123 ? 8.614 1.030 -28.763 1.00 79.50 123 VAL A N 1
ATOM 944 C CA . VAL A 1 123 ? 8.262 0.495 -30.085 1.00 79.50 123 VAL A CA 1
ATOM 945 C C . VAL A 1 123 ? 8.492 -1.016 -30.066 1.00 79.50 123 VAL A C 1
ATOM 947 O O . VAL A 1 123 ? 9.626 -1.486 -29.988 1.00 79.50 123 VAL A O 1
ATOM 950 N N . ARG A 1 124 ? 7.406 -1.789 -30.111 1.00 82.19 124 ARG A N 1
ATOM 951 C CA . ARG A 1 124 ? 7.384 -3.246 -29.929 1.00 82.19 124 ARG A CA 1
ATOM 952 C C . ARG A 1 124 ? 8.315 -3.974 -30.889 1.00 82.19 124 ARG A C 1
ATOM 954 O O . ARG A 1 124 ? 8.990 -4.912 -30.483 1.00 82.19 124 ARG A O 1
ATOM 961 N N . THR A 1 125 ? 8.347 -3.549 -32.147 1.00 82.31 125 THR A N 1
ATOM 962 C CA . THR A 1 125 ? 9.196 -4.135 -33.192 1.00 82.31 125 THR A CA 1
ATOM 963 C C . THR A 1 125 ? 10.677 -3.954 -32.871 1.00 82.31 125 THR A C 1
ATOM 965 O O . THR A 1 125 ? 11.403 -4.942 -32.834 1.00 82.31 125 THR A O 1
ATOM 968 N N . ALA A 1 126 ? 11.097 -2.743 -32.499 1.00 77.38 126 ALA A N 1
ATOM 969 C CA . ALA A 1 126 ? 12.466 -2.463 -32.062 1.00 77.38 126 ALA A CA 1
ATOM 970 C C . ALA A 1 126 ? 12.847 -3.239 -30.786 1.00 77.38 126 ALA A C 1
ATOM 972 O O . ALA A 1 126 ? 13.958 -3.754 -30.673 1.00 77.38 126 ALA A O 1
ATOM 973 N N . VAL A 1 127 ? 11.916 -3.379 -29.834 1.00 77.00 127 VAL A N 1
ATOM 974 C CA . VAL A 1 127 ? 12.136 -4.210 -28.641 1.00 77.00 127 VAL A CA 1
ATOM 975 C C . VAL A 1 127 ? 12.327 -5.673 -29.028 1.00 77.00 127 VAL A C 1
ATOM 977 O O . VAL A 1 127 ? 13.263 -6.297 -28.549 1.00 77.00 127 VAL A O 1
ATOM 980 N N . LEU A 1 128 ? 11.488 -6.230 -29.904 1.00 84.38 128 LEU A N 1
ATOM 981 C CA . LEU A 1 128 ? 11.601 -7.625 -30.342 1.00 84.38 128 LEU A CA 1
ATOM 982 C C . LEU A 1 128 ? 12.907 -7.906 -31.100 1.00 84.38 128 LEU A C 1
ATOM 984 O O . LEU A 1 128 ? 13.488 -8.976 -30.908 1.00 84.38 128 LEU A O 1
ATOM 988 N N . GLU A 1 129 ? 13.380 -6.956 -31.909 1.00 81.19 129 GLU A N 1
ATOM 989 C CA . GLU A 1 129 ? 14.678 -7.035 -32.593 1.00 81.19 129 GLU A CA 1
ATOM 990 C C . GLU A 1 129 ? 15.842 -7.090 -31.595 1.00 81.19 129 GLU A C 1
ATOM 992 O O . GLU A 1 129 ? 16.686 -7.983 -31.678 1.00 81.19 129 GLU A O 1
ATOM 997 N N . GLU A 1 130 ? 15.849 -6.199 -30.600 1.00 76.44 130 GLU A N 1
ATOM 998 C CA . GLU A 1 130 ? 16.866 -6.183 -29.539 1.00 76.44 130 GLU A CA 1
ATOM 999 C C . GLU A 1 130 ? 16.753 -7.389 -28.597 1.00 76.44 130 GLU A C 1
ATOM 1001 O O . GLU A 1 130 ? 17.754 -7.875 -28.065 1.00 76.44 130 GLU A O 1
ATOM 1006 N N . CYS A 1 131 ? 15.537 -7.893 -28.391 1.00 81.69 131 CYS A N 1
ATOM 1007 C CA . CYS A 1 131 ? 15.278 -9.029 -27.526 1.00 81.69 131 CYS A CA 1
ATOM 1008 C C . CYS A 1 131 ? 15.893 -10.317 -28.054 1.00 81.69 131 CYS A C 1
ATOM 1010 O O . CYS A 1 131 ? 16.208 -11.160 -27.228 1.00 81.69 131 CYS A O 1
ATOM 1012 N N . ALA A 1 132 ? 16.053 -10.507 -29.370 1.00 76.88 132 ALA A N 1
ATOM 1013 C CA . ALA A 1 132 ? 16.602 -11.730 -29.970 1.00 76.88 132 ALA A CA 1
ATOM 1014 C C . ALA A 1 132 ? 16.182 -13.010 -29.194 1.00 76.88 132 ALA A C 1
ATOM 1016 O O . ALA A 1 132 ? 14.993 -13.340 -29.131 1.00 76.88 132 ALA A O 1
ATOM 1017 N N . THR A 1 133 ? 17.132 -13.682 -28.526 1.00 73.94 133 THR A N 1
ATOM 1018 C CA . THR A 1 133 ? 16.907 -14.839 -27.631 1.00 73.94 133 THR A CA 1
ATOM 1019 C C . THR A 1 133 ? 16.954 -14.509 -26.132 1.00 73.94 133 THR A C 1
ATOM 1021 O O . THR A 1 133 ? 16.922 -15.418 -25.309 1.00 73.94 133 THR A O 1
ATOM 1024 N N . MET A 1 134 ? 17.082 -13.238 -25.757 1.00 74.69 134 MET A N 1
ATOM 1025 C CA . MET A 1 134 ? 17.088 -12.778 -24.370 1.00 74.69 134 MET A CA 1
ATOM 1026 C C . MET A 1 134 ? 15.750 -13.086 -23.702 1.00 74.69 134 MET A C 1
ATOM 1028 O O . MET A 1 134 ? 14.674 -12.848 -24.270 1.00 74.69 134 MET A O 1
ATOM 1032 N N . ASP A 1 135 ? 15.842 -13.602 -22.483 1.00 74.88 135 ASP A N 1
ATOM 1033 C CA . ASP A 1 135 ? 14.697 -13.828 -21.621 1.00 74.88 135 ASP A CA 1
ATOM 1034 C C . ASP A 1 135 ? 14.709 -12.767 -20.522 1.00 74.88 135 ASP A C 1
ATOM 1036 O O . ASP A 1 135 ? 15.608 -12.729 -19.685 1.00 74.88 135 ASP A O 1
ATOM 1040 N N . SER A 1 136 ? 13.762 -11.838 -20.613 1.00 67.81 136 SER A N 1
ATOM 1041 C CA . SER A 1 136 ? 13.560 -10.746 -19.665 1.00 67.81 136 SER A CA 1
ATOM 1042 C C . SER A 1 136 ? 12.072 -10.377 -19.650 1.00 67.81 136 SER A C 1
ATOM 1044 O O . SER A 1 136 ? 11.379 -10.619 -20.645 1.00 67.81 136 SER A O 1
ATOM 1046 N N . PRO A 1 137 ? 11.546 -9.768 -18.576 1.00 70.88 137 PRO A N 1
ATOM 1047 C CA . PRO A 1 137 ? 10.139 -9.394 -18.462 1.00 70.88 137 PRO A CA 1
ATOM 1048 C C . PRO A 1 137 ? 9.654 -8.499 -19.609 1.00 70.88 137 PRO A C 1
ATOM 1050 O O . PRO A 1 137 ? 8.577 -8.735 -20.151 1.00 70.88 137 PRO A O 1
ATOM 1053 N N . VAL A 1 138 ? 10.466 -7.526 -20.045 1.00 72.44 138 VAL A N 1
ATOM 1054 C CA . VAL A 1 138 ? 10.129 -6.649 -21.182 1.00 72.44 138 VAL A CA 1
ATOM 1055 C C . VAL A 1 138 ? 10.072 -7.420 -22.503 1.00 72.44 138 VAL A C 1
ATOM 1057 O O . VAL A 1 138 ? 9.170 -7.192 -23.305 1.00 72.44 138 VAL A O 1
ATOM 1060 N N . CYS A 1 139 ? 10.967 -8.391 -22.712 1.00 82.50 139 CYS A N 1
ATOM 1061 C CA . CYS A 1 139 ? 10.937 -9.263 -23.885 1.00 82.50 139 CYS A CA 1
ATOM 1062 C C . CYS A 1 139 ? 9.771 -10.257 -23.840 1.00 82.50 139 CYS A C 1
ATOM 1064 O O . CYS A 1 139 ? 9.155 -10.533 -24.868 1.00 82.50 139 CYS A O 1
ATOM 1066 N N . GLY A 1 140 ? 9.440 -10.774 -22.655 1.00 84.12 140 GLY A N 1
ATOM 1067 C CA . GLY A 1 140 ? 8.273 -11.619 -22.425 1.00 84.12 140 GLY A CA 1
ATOM 1068 C C . GLY A 1 140 ? 6.973 -10.887 -22.751 1.00 84.12 140 GLY A C 1
ATOM 1069 O O . GLY A 1 140 ? 6.165 -11.392 -23.529 1.00 84.12 140 GLY A O 1
ATOM 1070 N N . GLU A 1 141 ? 6.800 -9.663 -22.246 1.00 82.88 141 GLU A N 1
ATOM 1071 C CA . GLU A 1 141 ? 5.625 -8.846 -22.564 1.00 82.88 141 GLU A CA 1
ATOM 1072 C C . GLU A 1 141 ? 5.590 -8.390 -24.022 1.00 82.88 141 GLU A C 1
ATOM 1074 O O . GLU A 1 141 ? 4.532 -8.454 -24.646 1.00 82.88 141 GLU A O 1
ATOM 1079 N N . ALA A 1 142 ? 6.729 -8.012 -24.610 1.00 83.25 142 ALA A N 1
ATOM 1080 C CA . ALA A 1 142 ? 6.793 -7.669 -26.028 1.00 83.25 142 ALA A CA 1
ATOM 1081 C C . ALA A 1 142 ? 6.407 -8.860 -26.923 1.00 83.25 142 ALA A C 1
ATOM 1083 O O . ALA A 1 142 ? 5.799 -8.666 -27.976 1.00 83.25 142 ALA A O 1
ATOM 1084 N N . ARG A 1 143 ? 6.700 -10.103 -26.521 1.00 87.19 143 ARG A N 1
ATOM 1085 C CA . ARG A 1 143 ? 6.280 -11.321 -27.240 1.00 87.19 143 ARG A CA 1
ATOM 1086 C C . ARG A 1 143 ? 4.826 -11.716 -26.956 1.00 87.19 143 ARG A C 1
ATOM 1088 O O . ARG A 1 143 ? 4.223 -12.401 -27.780 1.00 87.19 143 ARG A O 1
ATOM 1095 N N . ALA A 1 144 ? 4.251 -11.291 -25.832 1.00 84.25 144 ALA A N 1
ATOM 1096 C CA . ALA A 1 144 ? 2.903 -11.676 -25.432 1.00 84.25 144 ALA A CA 1
ATOM 1097 C C . ALA A 1 144 ? 1.837 -11.156 -26.413 1.00 84.25 144 ALA A C 1
ATOM 1099 O O . ALA A 1 144 ? 1.886 -10.019 -26.884 1.00 84.25 144 ALA A O 1
ATOM 1100 N N . ALA A 1 145 ? 0.833 -11.984 -26.709 1.00 78.38 145 ALA A N 1
ATOM 1101 C CA . ALA A 1 145 ? -0.326 -11.553 -27.497 1.00 78.38 145 ALA A CA 1
ATOM 1102 C C . ALA A 1 145 ? -1.166 -10.507 -26.741 1.00 78.38 145 ALA A C 1
ATOM 1104 O O . ALA A 1 145 ? -1.719 -9.599 -27.357 1.00 78.38 145 ALA A O 1
ATOM 1105 N N . THR A 1 146 ? -1.191 -10.613 -25.410 1.00 76.12 146 THR A N 1
ATOM 1106 C CA . THR A 1 146 ? -1.886 -9.697 -24.503 1.00 76.12 146 THR A CA 1
ATOM 1107 C C . THR A 1 146 ? -0.930 -9.325 -23.363 1.00 76.12 146 THR A C 1
ATOM 1109 O O . THR A 1 146 ? -0.789 -10.106 -22.420 1.00 76.12 146 THR A O 1
ATOM 1112 N N . PRO A 1 147 ? -0.211 -8.193 -23.456 1.00 72.12 147 PRO A N 1
ATOM 1113 C CA . PRO A 1 147 ? 0.696 -7.738 -22.403 1.00 72.12 147 PRO A CA 1
ATOM 1114 C C . PRO A 1 147 ? -0.048 -7.478 -21.089 1.00 72.12 147 PRO A C 1
ATOM 1116 O O . PRO A 1 147 ? -1.220 -7.100 -21.101 1.00 72.12 147 PRO A O 1
ATOM 1119 N N . SER A 1 148 ? 0.636 -7.643 -19.954 1.00 70.00 148 SER A N 1
ATOM 1120 C CA . SER A 1 148 ? 0.032 -7.446 -18.627 1.00 70.00 148 SER A CA 1
ATOM 1121 C C . SER A 1 148 ? -0.267 -5.971 -18.313 1.00 70.00 148 SER A C 1
ATOM 1123 O O . SER A 1 148 ? -1.041 -5.670 -17.407 1.00 70.00 148 SER A O 1
ATOM 1125 N N . GLY A 1 149 ? 0.330 -5.055 -19.085 1.00 67.06 149 GLY A N 1
ATOM 1126 C CA . GLY A 1 149 ? 0.202 -3.608 -18.922 1.00 67.06 149 GLY A CA 1
ATOM 1127 C C . GLY A 1 149 ? 1.344 -2.973 -18.127 1.00 67.06 149 GLY A C 1
ATOM 1128 O O . GLY A 1 149 ? 1.340 -1.754 -17.961 1.00 67.06 149 GLY A O 1
ATOM 1129 N N . ARG A 1 150 ? 2.331 -3.763 -17.674 1.00 63.47 150 ARG A N 1
ATOM 1130 C CA . ARG A 1 150 ? 3.535 -3.265 -16.986 1.00 63.47 150 ARG A CA 1
ATOM 1131 C C . ARG A 1 150 ? 4.384 -2.381 -17.898 1.00 63.47 150 ARG A C 1
ATOM 1133 O O . ARG A 1 150 ? 4.888 -1.357 -17.449 1.00 63.47 150 ARG A O 1
ATOM 1140 N N . TYR A 1 151 ? 4.512 -2.758 -19.172 1.00 70.38 151 TYR A N 1
ATOM 1141 C CA . TYR A 1 151 ? 5.158 -1.949 -20.206 1.00 70.38 151 TYR A CA 1
ATOM 1142 C C . TYR A 1 151 ? 4.133 -1.512 -21.258 1.00 70.38 151 TYR A C 1
ATOM 1144 O O . TYR A 1 151 ? 3.245 -2.278 -21.640 1.00 70.38 151 TYR A O 1
ATOM 1152 N N . ARG A 1 152 ? 4.257 -0.275 -21.752 1.00 74.25 152 ARG A N 1
ATOM 1153 C CA . ARG A 1 152 ? 3.405 0.242 -22.833 1.00 74.25 152 ARG A CA 1
ATOM 1154 C C . ARG A 1 152 ? 4.120 0.105 -24.165 1.00 74.25 152 ARG A C 1
ATOM 1156 O O . ARG A 1 152 ? 5.238 0.593 -24.314 1.00 74.25 152 ARG A O 1
ATOM 1163 N N . PHE A 1 153 ? 3.453 -0.521 -25.128 1.00 77.81 153 PHE A N 1
ATOM 1164 C CA . PHE A 1 153 ? 4.000 -0.758 -26.456 1.00 77.81 153 PHE A CA 1
ATOM 1165 C C . PHE A 1 153 ? 3.166 -0.083 -27.539 1.00 77.81 153 PHE A C 1
ATOM 1167 O O . PHE A 1 153 ? 1.938 -0.126 -27.495 1.00 77.81 153 PHE A O 1
ATOM 1174 N N . VAL A 1 154 ? 3.848 0.448 -28.546 1.00 79.00 154 VAL A N 1
ATOM 1175 C CA . VAL A 1 154 ? 3.274 0.779 -29.855 1.00 79.00 154 VAL A CA 1
ATOM 1176 C C . VAL A 1 154 ? 3.874 -0.127 -30.924 1.00 79.00 154 VAL A C 1
ATOM 1178 O O . VAL A 1 154 ? 4.945 -0.695 -30.711 1.00 79.00 154 VAL A O 1
ATOM 1181 N N . ASN A 1 155 ? 3.211 -0.308 -32.065 1.00 78.19 155 ASN A N 1
ATOM 1182 C CA . ASN A 1 155 ? 3.713 -1.230 -33.087 1.00 78.19 155 ASN A CA 1
ATOM 1183 C C . ASN A 1 155 ? 4.722 -0.553 -34.019 1.00 78.19 155 ASN A C 1
ATOM 1185 O O . ASN A 1 155 ? 5.663 -1.214 -34.468 1.00 78.19 155 ASN A O 1
ATOM 1189 N N . ALA A 1 156 ? 4.565 0.751 -34.247 1.00 72.88 156 ALA A N 1
ATOM 1190 C CA . ALA A 1 156 ? 5.456 1.545 -35.075 1.00 72.88 156 ALA A CA 1
ATOM 1191 C C . ALA A 1 156 ? 5.834 2.887 -34.410 1.00 72.88 156 ALA A C 1
ATOM 1193 O O . ALA A 1 156 ? 5.112 3.368 -33.536 1.00 72.88 156 ALA A O 1
ATOM 1194 N N . PRO A 1 157 ? 6.975 3.501 -34.779 1.00 63.34 157 PRO A N 1
ATOM 1195 C CA . PRO A 1 157 ? 7.379 4.805 -34.249 1.00 63.34 157 PRO A CA 1
ATOM 1196 C C . PRO A 1 157 ? 6.358 5.924 -34.497 1.00 63.34 157 PRO A C 1
ATOM 1198 O O . PRO A 1 157 ? 6.229 6.825 -33.673 1.00 63.34 157 PRO A O 1
ATOM 1201 N N . GLU A 1 158 ? 5.637 5.879 -35.617 1.00 66.50 158 GLU A N 1
ATOM 1202 C CA . GLU A 1 158 ? 4.588 6.835 -35.977 1.00 66.50 158 GLU A CA 1
ATOM 1203 C C . GLU A 1 158 ? 3.403 6.819 -35.001 1.00 66.50 158 GLU A C 1
ATOM 1205 O O . GLU A 1 158 ? 2.914 7.887 -34.636 1.00 66.50 158 GLU A O 1
ATOM 1210 N N . ASP A 1 159 ? 3.034 5.646 -34.480 1.00 69.06 159 ASP A N 1
ATOM 1211 C CA . ASP A 1 159 ? 1.938 5.465 -33.517 1.00 69.06 159 ASP A CA 1
ATOM 1212 C C . ASP A 1 159 ? 2.191 6.212 -32.190 1.00 69.06 159 ASP A C 1
ATOM 1214 O O . ASP A 1 159 ? 1.266 6.437 -31.409 1.00 69.06 159 ASP A O 1
ATOM 1218 N N . LEU A 1 160 ? 3.443 6.594 -31.896 1.00 56.38 160 LEU A N 1
ATOM 1219 C CA . LEU A 1 160 ? 3.761 7.399 -30.714 1.00 56.38 160 LEU A CA 1
ATOM 1220 C C . LEU A 1 160 ? 3.062 8.760 -30.763 1.00 56.38 160 LEU A C 1
ATOM 1222 O O . LEU A 1 160 ? 2.693 9.286 -29.717 1.00 56.38 160 LEU A O 1
ATOM 1226 N N . TRP A 1 161 ? 2.883 9.336 -31.951 1.00 54.31 161 TRP A N 1
ATOM 1227 C CA . TRP A 1 161 ? 2.318 10.677 -32.104 1.00 54.31 161 TRP A CA 1
ATOM 1228 C C . TRP A 1 161 ? 0.795 10.703 -31.956 1.00 54.31 161 TRP A C 1
ATOM 1230 O O . TRP A 1 161 ? 0.254 11.738 -31.584 1.00 54.31 161 TRP A O 1
ATOM 1240 N N . ASP A 1 162 ? 0.125 9.565 -32.149 1.00 62.78 162 ASP A N 1
ATOM 1241 C CA . ASP A 1 162 ? -1.336 9.443 -32.050 1.00 62.78 162 ASP A CA 1
ATOM 1242 C C . ASP A 1 162 ? -1.836 9.275 -30.603 1.00 62.78 162 ASP A C 1
ATOM 1244 O O . ASP A 1 162 ? -3.041 9.253 -30.337 1.00 62.78 162 ASP A O 1
ATOM 1248 N N . ILE A 1 163 ? -0.918 9.148 -29.640 1.00 57.56 163 ILE A N 1
ATOM 1249 C CA . ILE A 1 163 ? -1.249 8.970 -28.225 1.00 57.56 163 ILE A CA 1
ATOM 1250 C C . ILE A 1 163 ? -1.200 10.322 -27.524 1.00 57.56 163 ILE A C 1
ATOM 1252 O O . ILE A 1 163 ? -0.153 10.764 -27.043 1.00 57.56 163 ILE A O 1
ATOM 1256 N N . GLU A 1 164 ? -2.367 10.952 -27.434 1.00 54.62 164 GLU A N 1
ATOM 1257 C CA . GLU A 1 164 ? -2.571 12.216 -26.736 1.00 54.62 164 GLU A CA 1
ATOM 1258 C C . GLU A 1 164 ? -3.274 11.999 -25.392 1.00 54.62 164 GLU A C 1
ATOM 1260 O O . GLU A 1 164 ? -4.302 11.326 -25.293 1.00 54.62 164 GLU A O 1
ATOM 1265 N N . SER A 1 165 ? -2.748 12.610 -24.331 1.00 53.28 165 SER A N 1
ATOM 1266 C CA . SER A 1 165 ? -3.469 12.717 -23.063 1.00 53.28 165 SER A CA 1
ATOM 1267 C C . SER A 1 165 ? -3.255 14.090 -22.446 1.00 53.28 165 SER A C 1
ATOM 1269 O O . SER A 1 165 ? -2.117 14.532 -22.287 1.00 53.28 165 SER A O 1
ATOM 1271 N N . VAL A 1 166 ? -4.346 14.749 -22.063 1.00 45.19 166 VAL A N 1
ATOM 1272 C CA . VAL A 1 166 ? -4.323 16.067 -21.425 1.00 45.19 166 VAL A CA 1
ATOM 1273 C C . VAL A 1 166 ? -4.897 15.939 -20.022 1.00 45.19 166 VAL A C 1
ATOM 1275 O O . VAL A 1 166 ? -6.060 15.580 -19.848 1.00 45.19 166 VAL A O 1
ATOM 1278 N N . MET A 1 167 ? -4.087 16.263 -19.017 1.00 46.44 167 MET A N 1
ATOM 1279 C CA . MET A 1 167 ? -4.574 16.522 -17.670 1.00 46.44 167 MET A CA 1
ATOM 1280 C C . MET A 1 167 ? -4.924 18.015 -17.571 1.00 46.44 167 MET A C 1
ATOM 1282 O O . MET A 1 167 ? -4.026 18.853 -17.701 1.00 46.44 167 MET A O 1
ATOM 1286 N N . PRO A 1 168 ? -6.204 18.376 -17.362 1.00 56.66 168 PRO A N 1
ATOM 1287 C CA . PRO A 1 168 ? -6.600 19.772 -17.217 1.00 56.66 168 PRO A CA 1
ATOM 1288 C C . PRO A 1 168 ? -5.959 20.401 -15.973 1.00 56.66 168 PRO A C 1
ATOM 1290 O O . PRO A 1 168 ? -5.495 19.699 -15.073 1.00 56.66 168 PRO A O 1
ATOM 1293 N N . TRP A 1 169 ? -5.946 21.737 -15.921 1.00 55.38 169 TRP A N 1
ATOM 1294 C CA . TRP A 1 169 ? -5.428 22.489 -14.777 1.00 55.38 169 TRP A CA 1
ATOM 1295 C C . TRP A 1 169 ? -6.018 21.979 -13.461 1.00 55.38 169 TRP A C 1
ATOM 1297 O O . TRP A 1 169 ? -7.240 21.933 -13.301 1.00 55.38 169 TRP A O 1
ATOM 1307 N N . ASN A 1 170 ? -5.156 21.632 -12.506 1.00 49.09 170 ASN A N 1
ATOM 1308 C CA . ASN A 1 170 ? -5.618 21.330 -11.159 1.00 49.09 170 ASN A CA 1
ATOM 1309 C C . ASN A 1 170 ? -6.088 22.617 -10.453 1.00 49.09 170 ASN A C 1
ATOM 1311 O O . ASN A 1 170 ? -5.525 23.703 -10.637 1.00 49.09 170 ASN A O 1
ATOM 1315 N N . SER A 1 171 ? -7.131 22.500 -9.629 1.00 57.59 171 SER A N 1
ATOM 1316 C CA . SER A 1 171 ? -7.526 23.594 -8.743 1.00 57.59 171 SER A CA 1
ATOM 1317 C C . SER A 1 171 ? -6.415 23.825 -7.714 1.00 57.59 171 SER A C 1
ATOM 1319 O O . SER A 1 171 ? -5.972 22.853 -7.093 1.00 57.59 171 SER A O 1
ATOM 1321 N N . PRO A 1 172 ? -5.940 25.071 -7.528 1.00 54.06 172 PRO A N 1
ATOM 1322 C CA . PRO A 1 172 ? -4.926 25.344 -6.523 1.00 54.06 172 PRO A CA 1
ATOM 1323 C C . PRO A 1 172 ? -5.487 25.019 -5.128 1.00 54.06 172 PRO A C 1
ATOM 1325 O O . PRO A 1 172 ? -6.645 25.352 -4.846 1.00 54.06 172 PRO A O 1
ATOM 1328 N N . PRO A 1 173 ? -4.706 24.362 -4.253 1.00 56.75 173 PRO A N 1
ATOM 1329 C CA . PRO A 1 173 ? -5.101 24.184 -2.865 1.00 56.75 173 PRO A CA 1
ATOM 1330 C C . PRO A 1 173 ? -5.302 25.545 -2.169 1.00 56.75 173 PRO A C 1
ATOM 1332 O O . PRO A 1 173 ? -4.726 26.549 -2.595 1.00 56.75 173 PRO A O 1
ATOM 1335 N N . PRO A 1 174 ? -6.106 25.616 -1.092 1.00 61.94 174 PRO A N 1
ATOM 1336 C CA . PRO A 1 174 ? -6.259 26.847 -0.322 1.00 61.94 174 PRO A CA 1
ATOM 1337 C C . PRO A 1 174 ? -4.900 27.398 0.129 1.00 61.94 174 PRO A C 1
ATOM 1339 O O . PRO A 1 174 ? -4.019 26.635 0.531 1.00 61.94 174 PRO A O 1
ATOM 1342 N N . VAL A 1 175 ? -4.742 28.724 0.088 1.00 64.50 175 VAL A N 1
ATOM 1343 C CA . VAL A 1 175 ? -3.553 29.399 0.630 1.00 64.50 175 VAL A CA 1
ATOM 1344 C C . VAL A 1 175 ? -3.450 29.095 2.118 1.00 64.50 175 VAL A C 1
ATOM 1346 O O . VAL A 1 175 ? -4.395 29.335 2.868 1.00 64.50 175 VAL A O 1
ATOM 1349 N N . GLY A 1 176 ? -2.304 28.572 2.544 1.00 62.06 176 GLY A N 1
ATOM 1350 C CA . GLY A 1 176 ? -2.100 28.126 3.916 1.00 62.06 176 GLY A CA 1
ATOM 1351 C C . GLY A 1 176 ? -0.636 28.166 4.323 1.00 62.06 176 GLY A C 1
ATOM 1352 O O . GLY A 1 176 ? 0.261 28.221 3.483 1.00 62.06 176 GLY A O 1
ATOM 1353 N N . LEU A 1 177 ? -0.390 28.158 5.628 1.00 58.31 177 LEU A N 1
ATOM 1354 C CA . LEU A 1 177 ? 0.966 28.099 6.161 1.00 58.31 177 LEU A CA 1
ATOM 1355 C C . LEU A 1 177 ? 1.531 26.686 5.984 1.00 58.31 177 LEU A C 1
ATOM 1357 O O . LEU A 1 177 ? 0.858 25.700 6.284 1.00 58.31 177 LEU A O 1
ATOM 1361 N N . THR A 1 178 ? 2.763 26.581 5.494 1.00 60.91 178 THR A N 1
ATOM 1362 C CA . THR A 1 178 ? 3.475 25.305 5.417 1.00 60.91 178 THR A CA 1
ATOM 1363 C C . THR A 1 178 ? 4.007 24.912 6.801 1.00 60.91 178 THR A C 1
ATOM 1365 O O . THR A 1 178 ? 4.222 25.785 7.647 1.00 60.91 178 THR A O 1
ATOM 1368 N N . PRO A 1 179 ? 4.297 23.621 7.047 1.00 51.72 179 PRO A N 1
ATOM 1369 C CA . PRO A 1 179 ? 4.901 23.159 8.303 1.00 51.72 179 PRO A CA 1
ATOM 1370 C C . PRO A 1 179 ? 6.242 23.830 8.655 1.00 51.72 179 PRO A C 1
ATOM 1372 O O . PRO A 1 179 ? 6.679 23.779 9.799 1.00 51.72 179 PRO A O 1
ATOM 1375 N N . GLN A 1 180 ? 6.894 24.474 7.682 1.00 65.56 180 GLN A N 1
ATOM 1376 C CA . GLN A 1 180 ? 8.147 25.217 7.837 1.00 65.56 180 GLN A CA 1
ATOM 1377 C C . GLN A 1 180 ? 7.931 26.729 8.061 1.00 65.56 180 GLN A C 1
ATOM 1379 O O . GLN A 1 180 ? 8.895 27.490 8.057 1.00 65.56 180 GLN A O 1
ATOM 1384 N N . GLY A 1 181 ? 6.683 27.183 8.231 1.00 55.31 181 GLY A N 1
ATOM 1385 C CA . GLY A 1 181 ? 6.340 28.588 8.482 1.00 55.31 181 GLY A CA 1
ATOM 1386 C C . GLY A 1 181 ? 6.300 29.483 7.236 1.00 55.31 181 GLY A C 1
ATOM 1387 O O . GLY A 1 181 ? 6.242 30.703 7.372 1.00 55.31 181 GLY A O 1
ATOM 1388 N N . GLY A 1 182 ? 6.330 28.907 6.029 1.00 65.31 182 GLY A N 1
ATOM 1389 C CA . GLY A 1 182 ? 6.153 29.639 4.770 1.00 65.31 182 GLY A CA 1
ATOM 1390 C C . GLY A 1 182 ? 4.682 29.770 4.371 1.00 65.31 182 GLY A C 1
ATOM 1391 O O . GLY A 1 182 ? 3.820 29.109 4.940 1.00 65.31 182 GLY A O 1
ATOM 1392 N N . VAL A 1 183 ? 4.380 30.590 3.362 1.00 60.47 183 VAL A N 1
ATOM 1393 C CA . VAL A 1 183 ? 3.054 30.614 2.716 1.00 60.47 183 VAL A CA 1
ATOM 1394 C C . VAL A 1 183 ? 3.083 29.660 1.520 1.00 60.47 183 VAL A C 1
ATOM 1396 O O . VAL A 1 183 ? 3.918 29.807 0.631 1.00 60.47 183 VAL A O 1
ATOM 1399 N N . GLY A 1 184 ? 2.198 28.665 1.510 1.00 62.38 184 GLY A N 1
ATOM 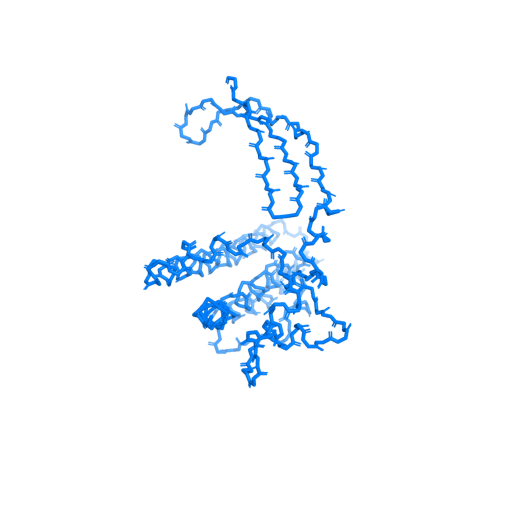1400 C CA . GLY A 1 184 ? 2.006 27.705 0.422 1.00 62.38 184 GLY A CA 1
ATOM 1401 C C . GLY A 1 184 ? 0.590 27.768 -0.161 1.00 62.38 184 GLY A C 1
ATOM 1402 O O . GLY A 1 184 ? -0.253 28.538 0.295 1.00 62.38 184 GLY A O 1
ATOM 1403 N N . GLY A 1 185 ? 0.320 26.947 -1.178 1.00 58.25 185 GLY A N 1
ATOM 1404 C CA . GLY A 1 185 ? -1.025 26.757 -1.747 1.00 58.25 185 GLY A CA 1
ATOM 1405 C C . GLY A 1 185 ? -1.247 27.339 -3.148 1.00 58.25 185 GLY A C 1
ATOM 1406 O O . GLY A 1 185 ? -2.120 26.864 -3.860 1.00 58.25 185 GLY A O 1
ATOM 1407 N N . VAL A 1 186 ? -0.424 28.280 -3.626 1.00 62.03 186 VAL A N 1
ATOM 1408 C CA . VAL A 1 186 ? -0.659 28.941 -4.930 1.00 62.03 186 VAL A CA 1
ATOM 1409 C C . VAL A 1 186 ? 0.120 28.303 -6.082 1.00 62.03 186 VAL A C 1
ATOM 1411 O O . VAL A 1 186 ? 0.872 28.967 -6.790 1.00 62.03 186 VAL A O 1
ATOM 1414 N N . GLN A 1 187 ? -0.033 26.992 -6.269 1.00 59.03 187 GLN A N 1
ATOM 1415 C CA . GLN A 1 187 ? 0.507 26.312 -7.446 1.00 59.03 187 GLN A CA 1
ATOM 1416 C C . GLN A 1 187 ? -0.622 25.647 -8.224 1.00 59.03 187 GLN A C 1
ATOM 1418 O O . GLN A 1 187 ? -1.292 24.752 -7.712 1.00 59.03 187 GLN A O 1
ATOM 1423 N N . THR A 1 188 ? -0.794 26.062 -9.477 1.00 48.41 188 THR A N 1
ATOM 1424 C CA . THR A 1 188 ? -1.597 25.322 -10.454 1.00 48.41 188 THR A CA 1
ATOM 1425 C C . THR A 1 188 ? -0.675 24.688 -11.490 1.00 48.41 188 THR A C 1
ATOM 1427 O O . THR A 1 188 ? 0.376 25.239 -11.832 1.00 48.41 188 THR A O 1
ATOM 1430 N N . ARG A 1 189 ? -1.030 23.489 -11.938 1.00 49.72 189 ARG A N 1
ATOM 1431 C CA . ARG A 1 189 ? -0.276 22.653 -12.863 1.00 49.72 189 ARG A CA 1
ATOM 1432 C C . ARG A 1 189 ? -1.224 22.097 -13.918 1.00 49.72 189 ARG A C 1
ATOM 1434 O O . ARG A 1 189 ? -2.303 21.612 -13.589 1.00 49.72 189 ARG A O 1
ATOM 1441 N N . SER A 1 190 ? -0.778 22.127 -15.164 1.00 45.47 190 SER A N 1
ATOM 1442 C CA . SER A 1 190 ? -1.353 21.377 -16.280 1.00 45.47 190 SER A CA 1
ATOM 1443 C C . SER A 1 190 ? -0.277 20.464 -16.860 1.00 45.47 190 SER A C 1
ATOM 1445 O O . SER A 1 190 ? 0.916 20.787 -16.801 1.00 45.47 190 SER A O 1
ATOM 1447 N N . VAL A 1 191 ? -0.686 19.308 -17.378 1.00 53.28 191 VAL A N 1
ATOM 1448 C CA . VAL A 1 191 ? 0.212 18.364 -18.047 1.00 53.28 191 VAL A CA 1
ATOM 1449 C C . VAL A 1 191 ? -0.430 17.930 -19.354 1.00 53.28 191 VAL A C 1
ATOM 1451 O O . VAL A 1 191 ? -1.551 17.433 -19.361 1.00 53.28 191 VAL A O 1
ATOM 1454 N N . SER A 1 192 ? 0.293 18.095 -20.453 1.00 41.31 192 SER A N 1
ATOM 1455 C CA . SER A 1 192 ? -0.051 17.512 -21.745 1.00 41.31 192 SER A CA 1
ATOM 1456 C C . SER A 1 192 ? 0.989 16.464 -22.113 1.00 41.31 192 SER A C 1
ATOM 1458 O O . SER A 1 192 ? 2.176 16.641 -21.832 1.00 41.31 192 SER A O 1
ATOM 1460 N N . ARG A 1 193 ? 0.551 15.374 -22.733 1.00 47.59 193 ARG A N 1
ATOM 1461 C CA . ARG A 1 193 ? 1.414 14.311 -23.237 1.00 47.59 193 ARG A CA 1
ATOM 1462 C C . ARG A 1 193 ? 1.042 13.987 -24.676 1.00 47.59 193 ARG A C 1
ATOM 1464 O O . ARG A 1 193 ? -0.137 13.819 -24.973 1.00 47.59 193 ARG A O 1
ATOM 1471 N N . MET A 1 194 ? 2.063 13.855 -25.514 1.00 46.28 194 MET A N 1
ATOM 1472 C CA . MET A 1 194 ? 1.974 13.332 -26.874 1.00 46.28 194 MET A CA 1
ATOM 1473 C C . MET A 1 194 ? 3.093 12.301 -27.046 1.00 46.28 194 MET A C 1
ATOM 1475 O O . MET A 1 194 ? 4.275 12.652 -27.039 1.00 46.28 194 MET A O 1
ATOM 1479 N N . GLY A 1 195 ? 2.752 11.017 -27.108 1.00 54.53 195 GLY A N 1
ATOM 1480 C CA . GLY A 1 195 ? 3.760 9.959 -27.145 1.00 54.53 195 GLY A CA 1
ATOM 1481 C C . GLY A 1 195 ? 4.629 9.926 -25.885 1.00 54.53 195 GLY A C 1
ATOM 1482 O O . GLY A 1 195 ? 4.132 9.778 -24.765 1.00 54.53 195 GLY A O 1
ATOM 1483 N N . ASN A 1 196 ? 5.941 10.082 -26.074 1.00 53.16 196 ASN A N 1
ATOM 1484 C CA . ASN A 1 196 ? 6.933 10.193 -24.995 1.00 53.16 196 ASN A CA 1
ATOM 1485 C C . ASN A 1 196 ? 7.250 11.649 -24.614 1.00 53.16 196 ASN A C 1
ATOM 1487 O O . ASN A 1 196 ? 8.025 11.895 -23.695 1.00 53.16 196 ASN A O 1
ATOM 1491 N N . LEU A 1 197 ? 6.649 12.627 -25.300 1.00 43.44 197 LEU A N 1
ATOM 1492 C CA . LEU A 1 197 ? 6.761 14.035 -24.947 1.00 43.44 197 LEU A CA 1
ATOM 1493 C C . LEU A 1 197 ? 5.767 14.349 -23.827 1.00 43.44 197 LEU A C 1
ATOM 1495 O O . LEU A 1 197 ? 4.558 14.248 -24.028 1.00 43.44 197 LEU A O 1
ATOM 1499 N N . VAL A 1 198 ? 6.268 14.788 -22.672 1.00 53.84 198 VAL A N 1
ATOM 1500 C CA . VAL A 1 198 ? 5.446 15.313 -21.575 1.00 53.84 198 VAL A CA 1
ATOM 1501 C C . VAL A 1 198 ? 5.770 16.789 -21.368 1.00 53.84 198 VAL A C 1
ATOM 1503 O O . VAL A 1 198 ? 6.898 17.160 -21.053 1.00 53.84 198 VAL A O 1
ATOM 1506 N N . LEU A 1 199 ? 4.762 17.642 -21.522 1.00 39.94 199 LEU A N 1
ATOM 1507 C CA . LEU A 1 199 ? 4.827 19.074 -21.258 1.00 39.94 199 LEU A CA 1
ATOM 1508 C C . LEU A 1 199 ? 4.064 19.367 -19.968 1.00 39.94 199 LEU A C 1
ATOM 1510 O O . LEU A 1 199 ? 2.840 19.264 -19.925 1.00 39.94 199 LEU A O 1
ATOM 1514 N N . ALA A 1 200 ? 4.783 19.748 -18.914 1.00 46.12 200 ALA A N 1
ATOM 1515 C CA . ALA A 1 200 ? 4.186 20.189 -17.660 1.00 46.12 200 ALA A CA 1
ATOM 1516 C C . ALA A 1 200 ? 4.385 21.698 -17.488 1.00 46.12 200 ALA A C 1
ATOM 1518 O O . ALA A 1 200 ? 5.517 22.179 -17.459 1.00 46.12 200 ALA A O 1
ATOM 1519 N N . LEU A 1 201 ? 3.287 22.435 -17.333 1.00 40.56 201 LEU A N 1
ATOM 1520 C CA . LEU A 1 201 ? 3.311 23.859 -17.016 1.00 40.56 201 LEU A CA 1
ATOM 1521 C C . LEU A 1 201 ? 2.835 24.048 -15.581 1.00 40.56 201 LEU A C 1
ATOM 1523 O O . LEU A 1 201 ? 1.729 23.634 -15.238 1.00 40.56 201 LEU A O 1
ATOM 1527 N N . ALA A 1 202 ? 3.665 24.678 -14.753 1.00 48.88 202 ALA A N 1
ATOM 1528 C CA . ALA A 1 202 ? 3.307 25.065 -13.397 1.00 48.88 202 ALA A CA 1
ATOM 1529 C C . ALA A 1 202 ? 3.420 26.582 -13.242 1.00 48.88 202 ALA A C 1
ATOM 1531 O O . ALA A 1 202 ? 4.453 27.165 -13.566 1.00 48.88 202 ALA A O 1
ATOM 1532 N N . VAL A 1 203 ? 2.367 27.204 -12.717 1.00 50.72 203 VAL A N 1
ATOM 1533 C CA . VAL A 1 203 ? 2.351 28.628 -12.377 1.00 50.72 203 VAL A CA 1
ATOM 1534 C C . VAL A 1 203 ? 2.356 28.745 -10.860 1.00 50.72 203 VAL A C 1
ATOM 1536 O O . VAL A 1 203 ? 1.505 28.156 -10.190 1.00 50.72 203 VAL A O 1
ATOM 1539 N N . ARG A 1 204 ? 3.337 29.484 -10.335 1.00 59.19 204 ARG A N 1
ATOM 1540 C CA . ARG A 1 204 ? 3.396 29.929 -8.940 1.00 59.19 204 ARG A CA 1
ATOM 1541 C C . ARG A 1 204 ? 3.121 31.428 -8.915 1.00 59.19 204 ARG A C 1
ATOM 1543 O O . ARG A 1 204 ? 3.731 32.147 -9.706 1.00 59.19 204 ARG A O 1
ATOM 1550 N N . LEU A 1 205 ? 2.202 31.860 -8.059 1.00 55.25 205 LEU A N 1
ATOM 1551 C CA . LEU A 1 205 ? 1.931 33.278 -7.794 1.00 55.25 205 LEU A CA 1
ATOM 1552 C C . LEU A 1 205 ? 2.626 33.714 -6.505 1.00 55.25 205 LEU A C 1
ATOM 1554 O O . LEU A 1 205 ? 2.690 32.879 -5.572 1.00 55.25 205 LEU A O 1
#

Radius of gyration: 23.77 Å; chains: 1; bounding box: 46×49×66 Å

Sequence (205 aa):
VPTLARMDTLTTRMEPFARQVDRIEALGRAVTREDSTQAIPFDVGDSLEEAVRQWFAADQTLARQYAESGDPAIEAQRAEGRGQILGRLQEAVDSVDVRVTEMIAASGDLLTEVRECDDVMLVRTAVLEECATMDSPVCGEARAATPSGRYRFVNAPEDLWDIESVMPWNSPPPVGLTPQGGVGGVQTRSVSRMGNLVLALAVRL

Secondary structure (DSSP, 8-state):
--HHHHHHHHHHHHHHHHHHHHHHHHHHHHHHHT-GGGTPSP-TT-HHHHHHHHHHHHHHHHHHHHHHH--HHHHHHHHHHHHHHHHHHHHHHHHHHHHHHHHHHHTTTHHHHHHTTTTPPEEHHHHHHHHTT---HHHHHHH-SS--SSS-EESSSGGGTT-EEEEPPPPPPPPEE-TTS-EE--EEEEEEEETTEEEEEEEE-

pLDDT: mean 73.03, std 16.6, range [39.94, 97.88]